Protein AF-A0A7C6NKD1-F1 (afdb_monomer_lite)

Radius of gyration: 33.33 Å; chains: 1; bounding box: 78×41×98 Å

Sequence (353 aa):
WAHFAGTEAERMLRRNPPASLITMMFGPQHGLAYQAALAAQGAQIHAQTGGVFERAFKAHDAFTLGVLQPVSQAIYTQLPQWREQVIRQVLQDNYPELNFNPVNPDIQLSIEADSWTEQLVWQASESLTPWLHQLVKHYAFLSERKHTARNMWVVDPRCPHKRHELRRRGQTLLDNQGQWRAEDTQSYHALRSNRWIGCYFREYPMGWAWIPSQKNQRPAGGFVEDPPRDFSQQDFWRWVQEKTNWNIFSGSGNPLANSWAKADQVQWQGHGLGAYLNTTKPKTVIGFKTALRLPGPKGQLLHSTSEAESYFVRPTERSDKKEELNNLFHPFWQARLQHSEWRQRLQSLGGAF

Structure (mmCIF, N/CA/C/O backbone):
data_AF-A0A7C6NKD1-F1
#
_entry.id   AF-A0A7C6NKD1-F1
#
loop_
_atom_site.group_PDB
_atom_site.id
_atom_site.type_symbol
_atom_site.label_atom_id
_atom_site.label_alt_id
_atom_site.label_comp_id
_atom_site.label_asym_id
_atom_site.label_entity_id
_atom_site.label_seq_id
_atom_site.pdbx_PDB_ins_code
_atom_site.Cartn_x
_atom_site.Cartn_y
_atom_site.Cartn_z
_atom_site.occupancy
_atom_site.B_iso_or_equiv
_atom_site.auth_seq_id
_atom_site.auth_comp_id
_atom_site.auth_asym_id
_atom_site.auth_atom_id
_atom_site.pdbx_PDB_model_num
ATOM 1 N N . TRP A 1 1 ? -1.215 -3.313 -9.552 1.00 91.69 1 TRP A N 1
ATOM 2 C CA . TRP A 1 1 ? -0.926 -4.346 -10.572 1.00 91.69 1 TRP A CA 1
ATOM 3 C C . TRP A 1 1 ? -1.679 -4.127 -11.882 1.00 91.69 1 TRP A C 1
ATOM 5 O O . TRP A 1 1 ? -1.004 -3.867 -12.862 1.00 91.69 1 TRP A O 1
ATOM 15 N N . ALA A 1 2 ? -3.020 -4.169 -11.924 1.00 93.44 2 ALA A N 1
ATOM 16 C CA . ALA A 1 2 ? -3.787 -4.104 -13.183 1.00 93.44 2 ALA A CA 1
ATOM 17 C C . ALA A 1 2 ? -3.414 -2.917 -14.091 1.00 93.44 2 ALA A C 1
ATOM 19 O O . ALA A 1 2 ? -3.146 -3.103 -15.270 1.00 93.44 2 ALA A O 1
ATOM 20 N N . HIS A 1 3 ? -3.296 -1.717 -13.518 1.00 95.12 3 HIS A N 1
ATOM 21 C CA . HIS A 1 3 ? -2.828 -0.538 -14.247 1.00 95.12 3 HIS A CA 1
ATOM 22 C C . HIS A 1 3 ? -1.398 -0.710 -14.797 1.00 95.12 3 HIS A C 1
ATOM 24 O O . HIS A 1 3 ? -1.162 -0.473 -15.975 1.00 95.12 3 HIS A O 1
ATOM 30 N N . PHE A 1 4 ? -0.465 -1.207 -13.978 1.00 96.31 4 PHE A N 1
ATOM 31 C CA . PHE A 1 4 ? 0.921 -1.449 -14.393 1.00 96.31 4 PHE A CA 1
ATOM 32 C C . PHE A 1 4 ? 1.003 -2.468 -15.537 1.00 96.31 4 PHE A C 1
ATOM 34 O O . PHE A 1 4 ? 1.720 -2.250 -16.505 1.00 96.31 4 PHE A O 1
ATOM 41 N N . ALA A 1 5 ? 0.269 -3.576 -15.429 1.00 96.00 5 ALA A N 1
ATOM 42 C CA . ALA A 1 5 ? 0.266 -4.616 -16.449 1.00 96.00 5 ALA A CA 1
ATOM 43 C C . ALA A 1 5 ? -0.408 -4.131 -17.746 1.00 96.00 5 ALA A C 1
ATOM 45 O O . ALA A 1 5 ? 0.055 -4.461 -18.832 1.00 96.00 5 ALA A O 1
ATOM 46 N N . GLY A 1 6 ? -1.444 -3.291 -17.639 1.00 96.62 6 GLY A N 1
ATOM 47 C CA . GLY A 1 6 ? -2.088 -2.648 -18.784 1.00 96.62 6 GLY A CA 1
ATOM 48 C C . GLY A 1 6 ? -1.152 -1.707 -19.548 1.00 96.62 6 GLY A C 1
ATOM 49 O O . GLY A 1 6 ? -1.018 -1.834 -20.764 1.00 96.62 6 GLY A O 1
ATOM 50 N N . THR A 1 7 ? -0.431 -0.822 -18.850 1.00 96.88 7 THR A N 1
ATOM 51 C CA . THR A 1 7 ? 0.578 0.041 -19.497 1.00 96.88 7 THR A CA 1
ATOM 52 C C . THR A 1 7 ? 1.743 -0.782 -20.046 1.00 96.88 7 THR A C 1
ATOM 54 O O . THR A 1 7 ? 2.265 -0.473 -21.117 1.00 96.88 7 THR A O 1
ATOM 57 N N . GLU A 1 8 ? 2.107 -1.884 -19.383 1.00 97.75 8 GLU A N 1
ATOM 58 C CA . GLU A 1 8 ? 3.114 -2.815 -19.888 1.00 97.75 8 GLU A CA 1
ATOM 59 C C . GLU A 1 8 ? 2.706 -3.500 -21.197 1.00 97.75 8 GLU A C 1
ATOM 61 O O . GLU A 1 8 ? 3.496 -3.550 -22.148 1.00 97.75 8 GLU A O 1
ATOM 66 N N . ALA A 1 9 ? 1.444 -3.924 -21.291 1.00 97.75 9 ALA A N 1
ATOM 67 C CA . ALA A 1 9 ? 0.853 -4.461 -22.510 1.00 97.75 9 ALA A CA 1
ATOM 68 C C . ALA A 1 9 ? 0.901 -3.442 -23.658 1.00 97.75 9 ALA A C 1
ATOM 70 O O . ALA A 1 9 ? 1.309 -3.775 -24.772 1.00 97.75 9 ALA A O 1
ATOM 71 N N . GLU A 1 10 ? 0.547 -2.180 -23.395 1.00 96.12 10 GLU A N 1
ATOM 72 C CA . GLU A 1 10 ? 0.581 -1.115 -24.404 1.00 96.12 10 GLU A CA 1
ATOM 73 C C . GLU A 1 10 ? 1.989 -0.895 -24.972 1.00 96.12 10 GLU A C 1
ATOM 75 O O . GLU A 1 10 ? 2.162 -0.731 -26.184 1.00 96.12 10 GLU A O 1
ATOM 80 N N . ARG A 1 11 ? 3.022 -0.916 -24.122 1.00 95.75 11 ARG A N 1
ATOM 81 C CA . ARG A 1 11 ? 4.419 -0.779 -24.567 1.00 95.75 11 ARG A CA 1
ATOM 82 C C . ARG A 1 11 ? 4.898 -1.986 -25.359 1.00 95.75 11 ARG A C 1
ATOM 84 O O . ARG A 1 11 ? 5.612 -1.807 -26.350 1.00 95.75 11 ARG A O 1
ATOM 91 N N . MET A 1 12 ? 4.480 -3.182 -24.950 1.00 95.94 12 MET A N 1
ATOM 92 C CA . MET A 1 12 ? 4.784 -4.430 -25.647 1.00 95.94 12 MET A CA 1
ATOM 93 C C . MET A 1 12 ? 4.190 -4.412 -27.063 1.00 95.94 12 MET A C 1
ATOM 95 O O . MET A 1 12 ? 4.911 -4.657 -28.033 1.00 95.94 12 MET A O 1
ATOM 99 N N . LEU A 1 13 ? 2.924 -4.000 -27.205 1.00 96.38 13 LEU A N 1
ATOM 100 C CA . LEU A 1 13 ? 2.250 -3.843 -28.501 1.00 96.38 13 LEU A CA 1
ATOM 101 C C . LEU A 1 13 ? 2.944 -2.811 -29.400 1.00 96.38 13 LEU A C 1
ATOM 103 O O . LEU A 1 13 ? 3.072 -3.019 -30.605 1.00 96.38 13 LEU A O 1
ATOM 107 N N . ARG A 1 14 ? 3.472 -1.731 -28.811 1.00 95.19 14 ARG A N 1
ATOM 108 C CA . ARG A 1 14 ? 4.289 -0.724 -29.513 1.00 95.19 14 ARG A CA 1
ATOM 109 C C . ARG A 1 14 ? 5.716 -1.185 -29.820 1.00 95.19 14 ARG A C 1
ATOM 111 O O . ARG A 1 14 ? 6.474 -0.421 -30.415 1.00 95.19 14 ARG A O 1
ATOM 118 N N . ARG A 1 15 ? 6.105 -2.397 -29.407 1.00 95.00 15 ARG A N 1
ATOM 119 C CA . ARG A 1 15 ? 7.454 -2.961 -29.574 1.00 95.00 15 ARG A CA 1
ATOM 120 C C . ARG A 1 15 ? 8.549 -2.021 -29.064 1.00 95.00 15 ARG A C 1
ATOM 122 O O . ARG A 1 15 ? 9.612 -1.911 -29.674 1.00 95.00 15 ARG A O 1
ATOM 129 N N . ASN A 1 16 ? 8.301 -1.333 -27.950 1.00 92.06 16 ASN A N 1
ATOM 130 C CA . ASN A 1 16 ? 9.227 -0.342 -27.410 1.00 92.06 16 ASN A CA 1
ATOM 131 C C . ASN A 1 16 ? 9.490 -0.560 -25.909 1.00 92.06 16 ASN A C 1
ATOM 133 O O . ASN A 1 16 ? 8.916 0.163 -25.081 1.00 92.06 16 ASN A O 1
ATOM 137 N N . PRO A 1 17 ? 10.378 -1.513 -25.556 1.00 95.81 17 PRO A N 1
ATOM 138 C CA . PRO A 1 17 ? 11.182 -2.383 -26.434 1.00 95.81 17 PRO A CA 1
ATOM 139 C C . PRO A 1 17 ? 10.417 -3.625 -26.948 1.00 95.81 17 PRO A C 1
ATOM 141 O O . PRO A 1 17 ? 9.378 -3.974 -26.398 1.00 95.81 17 PRO A O 1
ATOM 144 N N . PRO A 1 18 ? 10.894 -4.329 -27.993 1.00 96.94 18 PRO A N 1
ATOM 145 C CA . PRO A 1 18 ? 10.294 -5.595 -28.412 1.00 96.94 18 PRO A CA 1
ATOM 146 C C . PRO A 1 18 ? 10.641 -6.723 -27.431 1.00 96.94 18 PRO A C 1
ATOM 148 O O . PRO A 1 18 ? 11.760 -6.795 -26.922 1.00 96.94 18 PRO A O 1
ATOM 151 N N . ALA A 1 19 ? 9.714 -7.659 -27.210 1.00 96.88 19 ALA A N 1
ATOM 152 C CA . ALA A 1 19 ? 9.930 -8.775 -26.287 1.00 96.88 19 ALA A CA 1
ATOM 153 C C . ALA A 1 19 ? 11.126 -9.664 -26.665 1.00 96.88 19 ALA A C 1
ATOM 155 O O . ALA A 1 19 ? 11.850 -10.105 -25.781 1.00 96.88 19 ALA A O 1
ATOM 156 N N . SER A 1 20 ? 11.393 -9.862 -27.960 1.00 97.31 20 SER A N 1
ATOM 157 C CA . SER A 1 20 ? 12.565 -10.614 -28.432 1.00 97.31 20 SER A CA 1
ATOM 158 C C . SER A 1 20 ? 13.890 -10.003 -27.965 1.00 97.31 20 SER A C 1
ATOM 160 O O . SER A 1 20 ? 14.809 -10.740 -27.618 1.00 97.31 20 SER A O 1
ATOM 162 N N . LEU A 1 21 ? 13.981 -8.670 -27.887 1.00 97.00 21 LEU A N 1
ATOM 163 C CA . LEU A 1 21 ? 15.153 -7.980 -27.346 1.00 97.00 21 LEU A CA 1
ATOM 164 C C . LEU A 1 21 ? 15.307 -8.255 -25.847 1.00 97.00 21 LEU A C 1
ATOM 166 O O . LEU A 1 21 ? 16.416 -8.520 -25.392 1.00 97.00 21 LEU A O 1
ATOM 170 N N . ILE A 1 22 ? 14.208 -8.214 -25.090 1.00 98.06 22 ILE A N 1
ATOM 171 C CA . ILE A 1 22 ? 14.220 -8.516 -23.653 1.00 98.06 22 ILE A CA 1
ATOM 172 C C . ILE A 1 22 ? 14.617 -9.976 -23.409 1.00 98.06 22 ILE A C 1
ATOM 174 O O . ILE A 1 22 ? 15.500 -10.227 -22.591 1.00 98.06 22 ILE A O 1
ATOM 178 N N . THR A 1 23 ? 14.044 -10.917 -24.168 1.00 97.75 23 THR A N 1
ATOM 179 C CA . THR A 1 23 ? 14.422 -12.339 -24.155 1.00 97.75 23 THR A CA 1
ATOM 180 C C . THR A 1 23 ? 15.904 -12.522 -24.418 1.00 97.75 23 THR A C 1
ATOM 182 O O . THR A 1 23 ? 16.575 -13.223 -23.669 1.00 97.75 23 THR A O 1
ATOM 185 N N . MET A 1 24 ? 16.416 -11.897 -25.480 1.00 96.94 24 MET A N 1
ATOM 186 C CA . MET A 1 24 ? 17.820 -12.011 -25.840 1.00 96.94 24 MET A CA 1
ATOM 187 C C . MET A 1 24 ? 18.685 -11.484 -24.698 1.00 96.94 24 MET A C 1
ATOM 189 O O . MET A 1 24 ? 19.492 -12.231 -24.170 1.00 96.94 24 MET A O 1
ATOM 193 N N . MET A 1 25 ? 18.480 -10.237 -24.266 1.00 96.94 25 MET A N 1
ATOM 194 C CA . MET A 1 25 ? 19.372 -9.567 -23.314 1.00 96.94 25 MET A CA 1
ATOM 195 C C . MET A 1 25 ? 19.326 -10.143 -21.896 1.00 96.94 25 MET A C 1
ATOM 197 O O . MET A 1 25 ? 20.357 -10.179 -21.230 1.00 96.94 25 MET A O 1
ATOM 201 N N . PHE A 1 26 ? 18.155 -10.558 -21.415 1.00 97.62 26 PHE A N 1
ATOM 202 C CA . PHE A 1 26 ? 17.960 -10.927 -20.008 1.00 97.62 26 PHE A CA 1
ATOM 203 C C . PHE A 1 26 ? 17.555 -12.392 -19.818 1.00 97.62 26 PHE A C 1
ATOM 205 O O . PHE A 1 26 ? 17.537 -12.874 -18.692 1.00 97.62 26 PHE A O 1
ATOM 212 N N . GLY A 1 27 ? 17.279 -13.123 -20.897 1.00 97.56 27 GLY A N 1
ATOM 213 C CA . GLY A 1 27 ? 16.893 -14.528 -20.867 1.00 97.56 27 GLY A CA 1
ATOM 214 C C . GLY A 1 27 ? 15.387 -14.761 -21.056 1.00 97.56 27 GLY A C 1
ATOM 215 O O . GLY A 1 27 ? 14.570 -13.838 -20.948 1.00 97.56 27 GLY A O 1
ATOM 216 N N . PRO A 1 28 ? 14.994 -16.020 -21.324 1.00 97.44 28 PRO A N 1
ATOM 217 C CA . PRO A 1 28 ? 13.628 -16.380 -21.708 1.00 97.44 28 PRO A CA 1
ATOM 218 C C . PRO A 1 28 ? 12.585 -16.050 -20.642 1.00 97.44 28 PRO A C 1
ATOM 220 O O . PRO A 1 28 ? 11.492 -15.614 -20.986 1.00 97.44 28 PRO A O 1
ATOM 223 N N . GLN A 1 29 ? 12.921 -16.177 -19.356 1.00 97.56 29 GLN A N 1
ATOM 224 C CA . GLN A 1 29 ? 11.988 -15.875 -18.267 1.00 97.56 29 GLN A CA 1
ATOM 225 C C . GLN A 1 29 ? 11.552 -14.402 -18.268 1.00 97.56 29 GLN A C 1
ATOM 227 O O . GLN A 1 29 ? 10.368 -14.113 -18.117 1.00 97.56 29 GLN A O 1
ATOM 232 N N . HIS A 1 30 ? 12.478 -13.467 -18.509 1.00 97.69 30 HIS A N 1
ATOM 233 C CA . HIS A 1 30 ? 12.156 -12.039 -18.592 1.00 97.69 30 HIS A CA 1
ATOM 234 C C . HIS A 1 30 ? 11.328 -11.706 -19.835 1.00 97.69 30 HIS A C 1
ATOM 236 O O . HIS A 1 30 ? 10.393 -10.911 -19.761 1.00 97.69 30 HIS A O 1
ATOM 242 N N . GLY A 1 31 ? 11.654 -12.334 -20.966 1.00 97.19 31 GLY A N 1
ATOM 243 C CA . GLY A 1 31 ? 10.881 -12.207 -22.196 1.00 97.19 31 GLY A CA 1
ATOM 244 C C . GLY A 1 31 ? 9.438 -12.678 -22.043 1.00 97.19 31 GLY A C 1
ATOM 245 O O . GLY A 1 31 ? 8.514 -11.938 -22.374 1.00 97.19 31 GLY A O 1
ATOM 246 N N . LEU A 1 32 ? 9.247 -13.877 -21.485 1.00 97.69 32 LEU A N 1
ATOM 247 C CA . LEU A 1 32 ? 7.928 -14.453 -21.214 1.00 97.69 32 LEU A CA 1
ATOM 248 C C . LEU A 1 32 ? 7.136 -13.610 -20.211 1.00 97.69 32 LEU A C 1
ATOM 250 O O . LEU A 1 32 ? 5.960 -13.348 -20.443 1.00 97.69 32 LEU A O 1
ATOM 254 N N . ALA A 1 33 ? 7.773 -13.128 -19.139 1.00 95.94 33 ALA A N 1
ATOM 255 C CA . ALA A 1 33 ? 7.124 -12.244 -18.172 1.00 95.94 33 ALA A CA 1
ATOM 256 C C . ALA A 1 33 ? 6.628 -10.945 -18.827 1.00 95.94 33 ALA A C 1
ATOM 258 O O . ALA A 1 33 ? 5.499 -10.527 -18.584 1.00 95.94 33 ALA A O 1
ATOM 259 N N . TYR A 1 34 ? 7.434 -10.339 -19.705 1.00 97.38 34 TYR A N 1
ATOM 260 C CA . TYR A 1 34 ? 7.029 -9.135 -20.429 1.00 97.38 34 TYR A CA 1
ATOM 261 C C . TYR A 1 34 ? 5.903 -9.407 -21.442 1.00 97.38 34 TYR A C 1
ATOM 263 O O . TYR A 1 34 ? 4.991 -8.599 -21.589 1.00 97.38 34 TYR A O 1
ATOM 271 N N . GLN A 1 35 ? 5.914 -10.564 -22.112 1.00 96.94 35 GLN A N 1
ATOM 272 C CA . GLN A 1 35 ? 4.827 -10.979 -23.009 1.00 96.94 35 GLN A CA 1
ATOM 273 C C . GLN A 1 35 ? 3.525 -11.278 -22.262 1.00 96.94 35 GLN A C 1
ATOM 275 O O . GLN A 1 35 ? 2.449 -10.977 -22.778 1.00 96.94 35 GLN A O 1
ATOM 280 N N . ALA A 1 36 ? 3.607 -11.825 -21.046 1.00 96.75 36 ALA A N 1
ATOM 281 C CA . ALA A 1 36 ? 2.442 -12.146 -20.227 1.00 96.75 36 ALA A CA 1
ATOM 282 C C . ALA A 1 36 ? 1.592 -10.908 -19.889 1.00 96.75 36 ALA A C 1
ATOM 284 O O . ALA A 1 36 ? 0.392 -11.043 -19.652 1.00 96.75 36 ALA A O 1
ATOM 285 N N . ALA A 1 37 ? 2.172 -9.701 -19.943 1.00 96.12 37 ALA A N 1
ATOM 286 C CA . ALA A 1 37 ? 1.433 -8.452 -19.786 1.00 96.12 37 ALA A CA 1
ATOM 287 C C . ALA A 1 37 ? 0.288 -8.299 -20.803 1.00 96.12 37 ALA A C 1
ATOM 289 O O . ALA A 1 37 ? -0.721 -7.685 -20.476 1.00 96.12 37 ALA A O 1
ATOM 290 N N . LEU A 1 38 ? 0.375 -8.911 -21.993 1.00 96.25 38 LEU A N 1
ATOM 291 C CA . LEU A 1 38 ? -0.704 -8.878 -22.991 1.00 96.25 38 LEU A CA 1
ATOM 292 C C . LEU A 1 38 ? -2.039 -9.418 -22.463 1.00 96.25 38 LEU A C 1
ATOM 294 O O . LEU A 1 38 ? -3.090 -8.932 -22.872 1.00 96.25 38 LEU A O 1
ATOM 298 N N . ALA A 1 39 ? -2.018 -10.362 -21.517 1.00 96.56 39 ALA A N 1
ATOM 299 C CA . ALA A 1 39 ? -3.237 -10.859 -20.877 1.00 96.56 39 ALA A CA 1
ATOM 300 C C . ALA A 1 39 ? -3.964 -9.780 -20.049 1.00 96.56 39 ALA A C 1
ATOM 302 O O . ALA A 1 39 ? -5.140 -9.929 -19.735 1.00 96.56 39 ALA A O 1
ATOM 303 N N . ALA A 1 40 ? -3.273 -8.691 -19.701 1.00 95.25 40 ALA A N 1
ATOM 304 C CA . ALA A 1 40 ? -3.807 -7.545 -18.979 1.00 95.25 40 ALA A CA 1
ATOM 305 C C . ALA A 1 40 ? -4.096 -6.340 -19.893 1.00 95.25 40 ALA A C 1
ATOM 307 O O . ALA A 1 40 ? -4.284 -5.229 -19.395 1.00 95.25 40 ALA A O 1
ATOM 308 N N . GLN A 1 41 ? -4.133 -6.521 -21.218 1.00 95.31 41 GLN A N 1
ATOM 309 C CA . GLN A 1 41 ? -4.498 -5.445 -22.138 1.00 95.31 41 GLN A CA 1
ATOM 310 C C . GLN A 1 41 ? -5.872 -4.864 -21.767 1.00 95.31 41 GLN A C 1
ATOM 312 O O . GLN A 1 41 ? -6.864 -5.581 -21.675 1.00 95.31 41 GLN A O 1
ATOM 317 N N . GLY A 1 42 ? -5.929 -3.549 -21.540 1.00 92.38 42 GLY A N 1
ATOM 318 C CA . GLY A 1 42 ? -7.155 -2.856 -21.134 1.00 92.38 42 GLY A CA 1
ATOM 319 C C . GLY A 1 42 ? -7.477 -2.952 -19.639 1.00 92.38 42 GLY A C 1
ATOM 320 O O . GLY A 1 42 ? -8.372 -2.250 -19.171 1.00 92.38 42 GLY A O 1
ATOM 321 N N . ALA A 1 43 ? -6.734 -3.738 -18.850 1.00 93.25 43 ALA A N 1
ATOM 322 C CA . ALA A 1 43 ? -6.995 -3.914 -17.420 1.00 93.25 43 ALA A CA 1
ATOM 323 C C . ALA A 1 43 ? -6.843 -2.618 -16.604 1.00 93.25 43 ALA A C 1
ATOM 325 O O . ALA A 1 43 ? -7.372 -2.526 -15.492 1.00 93.25 43 ALA A O 1
ATOM 326 N N . GLN A 1 44 ? -6.172 -1.594 -17.146 1.00 92.19 44 GLN A N 1
ATOM 327 C CA . GLN A 1 44 ? -6.105 -0.266 -16.543 1.00 92.19 44 GLN A CA 1
ATOM 328 C C . GLN A 1 44 ? -7.495 0.331 -16.283 1.00 92.19 44 GLN A C 1
ATOM 330 O O . GLN A 1 44 ? -7.672 0.993 -15.262 1.00 92.19 44 GLN A O 1
ATOM 335 N N . ILE A 1 45 ? -8.501 0.021 -17.113 1.00 92.44 45 ILE A N 1
ATOM 336 C CA . ILE A 1 45 ? -9.868 0.546 -16.956 1.00 92.44 45 ILE A CA 1
ATOM 337 C C . ILE A 1 45 ? -10.515 0.099 -15.641 1.00 92.44 45 ILE A C 1
ATOM 339 O O . ILE A 1 45 ? -11.303 0.821 -15.038 1.00 92.44 45 ILE A O 1
ATOM 343 N N . HIS A 1 46 ? -10.141 -1.080 -15.140 1.00 93.06 46 HIS A N 1
ATOM 344 C CA . HIS A 1 46 ? -10.647 -1.588 -13.869 1.00 93.06 46 HIS A CA 1
ATOM 345 C C . HIS A 1 46 ? -10.077 -0.830 -12.671 1.00 93.06 46 HIS A C 1
ATOM 347 O O . HIS A 1 46 ? -10.726 -0.781 -11.626 1.00 93.06 46 HIS A O 1
ATOM 353 N N . ALA A 1 47 ? -8.876 -0.262 -12.821 1.00 89.88 47 ALA A N 1
ATOM 354 C CA . ALA A 1 47 ? -8.189 0.491 -11.782 1.00 89.88 47 ALA A CA 1
ATOM 355 C C . ALA A 1 47 ? -8.463 2.002 -11.835 1.00 89.88 47 ALA A C 1
ATOM 357 O O . ALA A 1 47 ? -8.209 2.672 -10.839 1.00 89.88 47 ALA A O 1
ATOM 358 N N . GLN A 1 48 ? -8.953 2.530 -12.960 1.00 90.56 48 GLN A N 1
ATOM 359 C CA . GLN A 1 48 ? -9.322 3.939 -13.138 1.00 90.56 48 GLN A CA 1
ATOM 360 C C . GLN A 1 48 ? -10.476 4.373 -12.221 1.00 90.56 48 GLN A C 1
ATOM 362 O O . GLN A 1 48 ? -11.175 3.546 -11.632 1.00 90.56 48 GLN A O 1
ATOM 367 N N . THR A 1 49 ? -10.692 5.687 -12.126 1.00 87.12 49 THR A N 1
ATOM 368 C CA . THR A 1 49 ? -11.843 6.263 -11.422 1.00 87.12 49 THR A CA 1
ATOM 369 C C . THR A 1 49 ? -13.158 5.742 -12.016 1.00 87.12 49 THR A C 1
ATOM 371 O O . THR A 1 49 ? -13.355 5.763 -13.226 1.00 87.12 49 THR A O 1
ATOM 374 N N . GLY A 1 50 ? -14.053 5.243 -11.166 1.00 88.00 50 GLY A N 1
ATOM 375 C CA . GLY A 1 50 ? -15.288 4.545 -11.528 1.00 88.00 50 GLY A CA 1
ATOM 376 C C . GLY A 1 50 ? -15.107 3.052 -11.839 1.00 88.00 50 GLY A C 1
ATOM 377 O O . GLY A 1 50 ? -16.095 2.317 -11.939 1.00 88.00 50 GLY A O 1
ATOM 378 N N . GLY A 1 51 ? -13.865 2.574 -11.951 1.00 92.81 51 GLY A N 1
ATOM 379 C CA . GLY A 1 51 ? -13.530 1.183 -12.232 1.00 92.81 51 GLY A CA 1
ATOM 380 C C . GLY A 1 51 ? -13.995 0.213 -11.139 1.00 92.81 51 GLY A C 1
ATOM 381 O O . GLY A 1 51 ? -14.295 0.590 -10.004 1.00 92.81 51 GLY A O 1
ATOM 382 N N . VAL A 1 52 ? -14.073 -1.078 -11.476 1.00 95.62 52 VAL A N 1
ATOM 383 C CA . VAL A 1 52 ? -14.524 -2.125 -10.537 1.00 95.62 52 VAL A CA 1
ATOM 384 C C . VAL A 1 52 ? -13.626 -2.240 -9.302 1.00 95.62 52 VAL A C 1
ATOM 386 O O . VAL A 1 52 ? -14.143 -2.467 -8.211 1.00 95.62 52 VAL A O 1
ATOM 389 N N . PHE A 1 53 ? -12.311 -2.031 -9.437 1.00 93.12 53 PHE A N 1
ATOM 390 C CA . PHE A 1 53 ? -11.394 -2.118 -8.300 1.00 93.12 53 PHE A CA 1
ATOM 391 C C . PHE A 1 53 ? -11.483 -0.898 -7.391 1.00 93.12 53 PHE A C 1
ATOM 393 O O . PHE A 1 53 ? -11.468 -1.069 -6.177 1.00 93.12 53 PHE A O 1
ATOM 400 N N . GLU A 1 54 ? -11.658 0.308 -7.941 1.00 91.88 54 GLU A N 1
ATOM 401 C CA . GLU A 1 54 ? -11.901 1.489 -7.106 1.00 91.88 54 GLU A CA 1
ATOM 402 C C . GLU A 1 54 ? -13.230 1.351 -6.346 1.00 91.88 54 GLU A C 1
ATOM 404 O O . GLU A 1 54 ? -13.298 1.659 -5.159 1.00 91.88 54 GLU A O 1
ATOM 409 N N . ARG A 1 55 ? -14.287 0.839 -6.991 1.00 93.06 55 ARG A N 1
ATOM 410 C CA . ARG A 1 55 ? -15.574 0.594 -6.318 1.00 93.06 55 ARG A CA 1
ATOM 411 C C . ARG A 1 55 ? -15.456 -0.433 -5.195 1.00 93.06 55 ARG A C 1
ATOM 413 O O . ARG A 1 55 ? -15.978 -0.191 -4.111 1.00 93.06 55 ARG A O 1
ATOM 420 N N . ALA A 1 56 ? -14.757 -1.543 -5.430 1.00 93.31 56 ALA A N 1
ATOM 421 C CA . ALA A 1 56 ? -14.503 -2.545 -4.395 1.00 93.31 56 ALA A CA 1
ATOM 422 C C . ALA A 1 56 ? -13.677 -1.964 -3.235 1.00 93.31 56 ALA A C 1
ATOM 424 O O . ALA A 1 56 ? -14.012 -2.182 -2.072 1.00 93.31 56 ALA A O 1
ATOM 425 N N . PHE A 1 57 ? -12.648 -1.170 -3.548 1.00 90.56 57 PHE A N 1
ATOM 426 C CA . PHE A 1 57 ? -11.842 -0.462 -2.556 1.00 90.56 57 PHE A CA 1
ATOM 427 C C . PHE A 1 57 ? -12.696 0.496 -1.715 1.00 90.56 57 PHE A C 1
ATOM 429 O O . PHE A 1 57 ? -12.679 0.409 -0.491 1.00 90.56 57 PHE A O 1
ATOM 436 N N . LYS A 1 58 ? -13.513 1.342 -2.356 1.00 89.88 58 LYS A N 1
ATOM 437 C CA . LYS A 1 58 ? -14.434 2.270 -1.681 1.00 89.88 58 LYS A CA 1
ATOM 438 C C . LYS A 1 58 ? -15.452 1.549 -0.802 1.00 89.88 58 LYS A C 1
ATOM 440 O O . LYS A 1 58 ? -15.723 2.016 0.295 1.00 89.88 58 LYS A O 1
ATOM 445 N N . ALA A 1 59 ? -16.003 0.422 -1.253 1.00 90.38 59 ALA A N 1
ATOM 446 C CA . ALA A 1 59 ? -16.943 -0.364 -0.455 1.00 90.38 59 ALA A CA 1
ATOM 447 C C . ALA A 1 59 ? -16.279 -0.939 0.809 1.00 90.38 59 ALA A C 1
ATOM 449 O O . ALA A 1 59 ? -16.848 -0.857 1.895 1.00 90.38 59 ALA A O 1
ATOM 450 N N . HIS A 1 60 ? -15.060 -1.470 0.681 1.00 88.06 60 HIS A N 1
ATOM 451 C CA . HIS A 1 60 ? -14.285 -1.966 1.819 1.00 88.06 60 HIS A CA 1
ATOM 452 C C . HIS A 1 60 ? -13.909 -0.842 2.805 1.00 88.06 60 HIS A C 1
ATOM 454 O O . HIS A 1 60 ? -14.039 -0.995 4.022 1.00 88.06 60 HIS A O 1
ATOM 460 N N . ASP A 1 61 ? -13.460 0.300 2.286 1.00 86.12 61 ASP A N 1
ATOM 461 C CA . ASP A 1 61 ? -13.089 1.476 3.078 1.00 86.12 61 ASP A CA 1
ATOM 462 C C . ASP A 1 61 ? -14.310 2.061 3.818 1.00 86.12 61 ASP A C 1
ATOM 464 O O . ASP A 1 61 ? -14.269 2.282 5.029 1.00 86.12 61 ASP A O 1
ATOM 468 N N . ALA A 1 62 ? -15.450 2.178 3.126 1.00 85.94 62 ALA A N 1
ATOM 469 C CA . ALA A 1 62 ? -16.714 2.622 3.708 1.00 85.94 62 ALA A CA 1
ATOM 470 C C . ALA A 1 62 ? -17.258 1.653 4.765 1.00 85.94 62 ALA A C 1
ATOM 472 O O . ALA A 1 62 ? -17.834 2.105 5.746 1.00 85.94 62 ALA A O 1
ATOM 473 N N . PHE A 1 63 ? -17.074 0.338 4.614 1.00 82.94 63 PHE A N 1
ATOM 474 C CA . PHE A 1 63 ? -17.475 -0.625 5.643 1.00 82.94 63 PHE A CA 1
ATOM 475 C C . PHE A 1 63 ? -16.686 -0.422 6.944 1.00 82.94 63 PHE A C 1
ATOM 477 O O . PHE A 1 63 ? -17.268 -0.380 8.028 1.00 82.94 63 PHE A O 1
ATOM 484 N N . THR A 1 64 ? -15.368 -0.238 6.837 1.00 74.38 64 THR A N 1
ATOM 485 C CA . THR A 1 64 ? -14.486 -0.077 8.003 1.00 74.38 64 THR A CA 1
ATOM 486 C C . THR A 1 64 ? -14.897 1.128 8.853 1.00 74.38 64 THR A C 1
ATOM 488 O O . THR A 1 64 ? -15.040 1.002 10.069 1.00 74.38 64 THR A O 1
ATOM 491 N N . LEU A 1 65 ? -15.162 2.277 8.227 1.00 76.00 65 LEU A N 1
ATOM 492 C CA . LEU A 1 65 ? -15.561 3.486 8.954 1.00 76.00 65 LEU A CA 1
ATOM 493 C C . LEU A 1 65 ? -17.059 3.621 9.189 1.00 76.00 65 LEU A C 1
ATOM 495 O O . LEU A 1 65 ? -17.463 4.196 10.189 1.00 76.00 65 LEU A O 1
ATOM 499 N N . GLY A 1 66 ? -17.888 3.126 8.278 1.00 76.44 66 GLY A N 1
ATOM 500 C CA . GLY A 1 66 ? -19.341 3.237 8.366 1.00 76.44 66 GLY A CA 1
ATOM 501 C C . GLY A 1 66 ? -19.961 2.236 9.334 1.00 76.44 66 GLY A C 1
ATOM 502 O O . GLY A 1 66 ? -21.059 2.475 9.827 1.00 76.44 66 GLY A O 1
ATOM 503 N N . VAL A 1 67 ? -19.266 1.132 9.629 1.00 76.81 67 VAL A N 1
ATOM 504 C CA . VAL A 1 67 ? -19.775 0.081 10.517 1.00 76.81 67 VAL A CA 1
ATOM 505 C C . VAL A 1 67 ? -18.961 0.001 11.802 1.00 76.81 67 VAL A C 1
ATOM 507 O O . VAL A 1 67 ? -19.506 0.242 12.874 1.00 76.81 67 VAL A O 1
ATOM 510 N N . LEU A 1 68 ? -17.660 -0.301 11.737 1.00 76.38 68 LEU A N 1
ATOM 511 C CA . LEU A 1 68 ? -16.909 -0.682 12.943 1.00 76.38 68 LEU A CA 1
ATOM 512 C C . LEU A 1 68 ? -16.757 0.463 13.947 1.00 76.38 68 LEU A C 1
ATOM 514 O O . LEU A 1 68 ? -16.922 0.252 15.151 1.00 76.38 68 LEU A O 1
ATOM 518 N N . GLN A 1 69 ? -16.470 1.674 13.470 1.00 81.44 69 GLN A N 1
ATOM 519 C CA . GLN A 1 69 ? -16.299 2.835 14.342 1.00 81.44 69 GLN A CA 1
ATOM 520 C C . GLN A 1 69 ? -17.636 3.300 14.962 1.00 81.44 69 GLN A C 1
ATOM 522 O O . GLN A 1 69 ? -17.689 3.412 16.188 1.00 81.44 69 GLN A O 1
ATOM 527 N N . PRO A 1 70 ? -18.736 3.492 14.204 1.00 86.25 70 PRO A N 1
ATOM 528 C CA . PRO A 1 70 ? -20.047 3.807 14.767 1.00 86.25 70 PRO A CA 1
ATOM 529 C C . PRO A 1 70 ? -20.575 2.740 15.718 1.00 86.25 70 PRO A C 1
ATOM 531 O O . PRO A 1 70 ? -21.120 3.088 16.760 1.00 86.25 70 PRO A O 1
ATOM 534 N N . VAL A 1 71 ? -20.383 1.453 15.410 1.00 85.12 71 VAL A N 1
ATOM 535 C CA . VAL A 1 71 ? -20.783 0.360 16.310 1.00 85.12 71 VAL A CA 1
ATOM 536 C C . VAL A 1 71 ? -19.987 0.422 17.610 1.00 85.12 71 VAL A C 1
ATOM 538 O O . VAL A 1 71 ? -20.572 0.339 18.685 1.00 85.12 71 VAL A O 1
ATOM 541 N N . SER A 1 72 ? -18.673 0.643 17.536 1.00 86.06 72 SER A N 1
ATOM 542 C CA . SER A 1 72 ? -17.825 0.792 18.725 1.00 86.06 72 SER A CA 1
ATOM 543 C C . SER A 1 72 ? -18.231 2.014 19.560 1.00 86.06 72 SER A C 1
ATOM 545 O O . SER A 1 72 ? -18.291 1.934 20.785 1.00 86.06 72 SER A O 1
ATOM 547 N N . GLN A 1 73 ? -18.579 3.128 18.905 1.00 89.31 73 GLN A N 1
ATOM 548 C CA . GLN A 1 73 ? -19.104 4.325 19.562 1.00 89.31 73 GLN A CA 1
ATOM 549 C C . GLN A 1 73 ? -20.463 4.064 20.219 1.00 89.31 73 GLN A C 1
ATOM 551 O O . GLN A 1 73 ? -20.671 4.481 21.354 1.00 89.31 73 GLN A O 1
ATOM 556 N N . ALA A 1 74 ? -21.371 3.364 19.538 1.00 89.56 74 ALA A N 1
ATOM 557 C CA . ALA A 1 74 ? -22.682 3.010 20.068 1.00 89.56 74 ALA A CA 1
ATOM 558 C C . ALA A 1 74 ? -22.566 2.075 21.278 1.00 89.56 74 ALA A C 1
ATOM 560 O O . ALA A 1 74 ? -23.228 2.307 22.281 1.00 89.56 74 ALA A O 1
ATOM 561 N N . ILE A 1 75 ? -21.683 1.071 21.229 1.00 87.12 75 ILE A N 1
ATOM 562 C CA . ILE A 1 75 ? -21.402 0.205 22.381 1.00 87.12 75 ILE A CA 1
ATOM 563 C C . ILE A 1 75 ? -20.860 1.044 23.541 1.00 87.12 75 ILE A C 1
ATOM 565 O O . ILE A 1 75 ? -21.367 0.945 24.654 1.00 87.12 75 ILE A O 1
ATOM 569 N N . TYR A 1 76 ? -19.874 1.909 23.290 1.00 90.62 76 TYR A N 1
ATOM 570 C CA . TYR A 1 76 ? -19.302 2.764 24.330 1.00 90.62 76 TYR A CA 1
ATOM 571 C C . TYR A 1 76 ? -20.352 3.641 25.022 1.00 90.62 76 TYR A C 1
ATOM 573 O O . TYR A 1 76 ? -20.330 3.749 26.248 1.00 90.62 76 TYR A O 1
ATOM 581 N N . THR A 1 77 ? -21.279 4.236 24.267 1.00 91.56 77 THR A N 1
ATOM 582 C CA . THR A 1 77 ? -22.283 5.158 24.816 1.00 91.56 77 THR A CA 1
ATOM 583 C C . THR A 1 77 ? -23.515 4.466 25.397 1.00 91.56 77 THR A C 1
ATOM 585 O O . THR A 1 77 ? -24.070 4.966 26.371 1.00 91.56 77 THR A O 1
ATOM 588 N N . GLN A 1 78 ? -23.957 3.341 24.830 1.00 92.06 78 GLN A N 1
ATOM 589 C CA . GLN A 1 78 ? -25.240 2.713 25.180 1.00 92.06 78 GLN A CA 1
ATOM 590 C C . GLN A 1 78 ? -25.109 1.562 26.181 1.00 92.06 78 GLN A C 1
ATOM 592 O O . GLN A 1 78 ? -26.092 1.218 26.838 1.00 92.06 78 GLN A O 1
ATOM 597 N N . LEU A 1 79 ? -23.917 0.977 26.345 1.00 89.94 79 LEU A N 1
ATOM 598 C CA . LEU A 1 79 ? -23.732 -0.189 27.213 1.00 89.94 79 LEU A CA 1
ATOM 599 C C . LEU A 1 79 ? -24.181 0.034 28.670 1.00 89.94 79 LEU A C 1
ATOM 601 O O . LEU A 1 79 ? -24.821 -0.873 29.205 1.00 89.94 79 LEU A O 1
ATOM 605 N N . PRO A 1 80 ? -23.945 1.194 29.320 1.00 89.38 80 PRO A N 1
ATOM 606 C CA . PRO A 1 80 ? -24.478 1.442 30.662 1.00 89.38 80 PRO A CA 1
ATOM 607 C C . PRO A 1 80 ? -26.011 1.357 30.731 1.00 89.38 80 PRO A C 1
ATOM 609 O O . PRO A 1 80 ? -26.557 0.717 31.629 1.00 89.38 80 PRO A O 1
ATOM 612 N N . GLN A 1 81 ? -26.709 1.925 29.743 1.00 89.44 81 GLN A N 1
ATOM 613 C CA . GLN A 1 81 ? -28.171 1.886 29.677 1.00 89.44 81 GLN A CA 1
ATOM 614 C C . GLN A 1 81 ? -28.689 0.466 29.414 1.00 89.44 81 GLN A C 1
ATOM 616 O O . GLN A 1 81 ? -29.618 0.013 30.084 1.00 89.44 81 GLN A O 1
ATOM 621 N N . TRP A 1 82 ? -28.083 -0.259 28.469 1.00 91.06 82 TRP A N 1
ATOM 622 C CA . TRP A 1 82 ? -28.444 -1.655 28.198 1.00 91.06 82 TRP A CA 1
ATOM 623 C C . TRP A 1 82 ? -28.227 -2.543 29.418 1.00 91.06 82 TRP A C 1
ATOM 625 O O . TRP A 1 82 ? -29.049 -3.409 29.707 1.00 91.06 82 TRP A O 1
ATOM 635 N N . ARG A 1 83 ? -27.153 -2.305 30.175 1.00 90.25 83 ARG A N 1
ATOM 636 C CA . ARG A 1 83 ? -26.894 -3.026 31.420 1.00 90.25 83 ARG A CA 1
ATOM 637 C C . ARG A 1 83 ? -28.018 -2.816 32.429 1.00 90.25 83 ARG A C 1
ATOM 639 O O . ARG A 1 83 ? -28.498 -3.793 32.991 1.00 90.25 83 ARG A O 1
ATOM 646 N N . GLU A 1 84 ? -28.459 -1.577 32.639 1.00 88.69 84 GLU A N 1
ATOM 647 C CA . GLU A 1 84 ? -29.574 -1.290 33.546 1.00 88.69 84 GLU A CA 1
ATOM 648 C C . GLU A 1 84 ? -30.865 -1.995 33.102 1.00 88.69 84 GLU A C 1
ATOM 650 O O . GLU A 1 84 ? -31.555 -2.598 33.924 1.00 88.69 84 GLU A O 1
ATOM 655 N N . GLN A 1 85 ? -31.164 -1.985 31.800 1.00 89.88 85 GLN A N 1
ATOM 656 C CA . GLN A 1 85 ? -32.320 -2.693 31.241 1.00 89.88 85 GLN A CA 1
ATOM 657 C C . GLN A 1 85 ? -32.246 -4.202 31.499 1.00 89.88 85 GLN A C 1
ATOM 659 O O . GLN A 1 85 ? -33.228 -4.792 31.944 1.00 89.88 85 GLN A O 1
ATOM 664 N N . VAL A 1 86 ? -31.079 -4.819 31.286 1.00 91.06 86 VAL A N 1
ATOM 665 C CA . VAL A 1 86 ? -30.863 -6.247 31.565 1.00 91.06 86 VAL A CA 1
ATOM 666 C C . VAL A 1 86 ? -30.998 -6.545 33.059 1.00 91.06 86 VAL A C 1
ATOM 668 O O . VAL A 1 86 ? -31.646 -7.523 33.414 1.00 91.06 86 VAL A O 1
ATOM 671 N N . ILE A 1 87 ? -30.458 -5.701 33.947 1.00 89.50 87 ILE A N 1
ATOM 672 C CA . ILE A 1 87 ? -30.623 -5.867 35.402 1.00 89.50 87 ILE A CA 1
ATOM 673 C C . ILE A 1 87 ? -32.108 -5.835 35.777 1.00 89.50 87 ILE A C 1
ATOM 675 O O . ILE A 1 87 ? -32.575 -6.706 36.509 1.00 89.50 87 ILE A O 1
ATOM 679 N N . ARG A 1 88 ? -32.869 -4.865 35.255 1.00 88.94 88 ARG A N 1
ATOM 680 C CA . ARG A 1 88 ? -34.317 -4.765 35.497 1.00 88.94 88 ARG A CA 1
ATOM 681 C C . ARG A 1 88 ? -35.069 -5.981 34.972 1.00 88.94 88 ARG A C 1
ATOM 683 O O . ARG A 1 88 ? -35.954 -6.472 35.664 1.00 88.94 88 ARG A O 1
ATOM 690 N N . GLN A 1 89 ? -34.700 -6.485 33.796 1.00 90.69 89 GLN A N 1
ATOM 691 C CA . GLN A 1 89 ? -35.297 -7.693 33.233 1.00 90.69 89 GLN A CA 1
ATOM 692 C C . GLN A 1 89 ? -35.021 -8.914 34.118 1.00 90.69 89 GLN A C 1
ATOM 694 O O . GLN A 1 89 ? -35.953 -9.619 34.482 1.00 90.69 89 GLN A O 1
ATOM 699 N N . VAL A 1 90 ? -33.772 -9.114 34.550 1.00 91.25 90 VAL A N 1
ATOM 700 C CA . VAL A 1 90 ? -33.407 -10.208 35.464 1.00 91.25 90 VAL A CA 1
ATOM 701 C C . VAL A 1 90 ? -34.194 -10.116 36.774 1.00 91.25 90 VAL A C 1
ATOM 703 O O . VAL A 1 90 ? -34.682 -11.132 37.264 1.00 91.25 90 VAL A O 1
ATOM 706 N N . LEU A 1 91 ? -34.352 -8.915 37.338 1.00 89.94 91 LEU A N 1
ATOM 707 C CA . LEU A 1 91 ? -35.158 -8.710 38.543 1.00 89.94 91 LEU A CA 1
ATOM 708 C C . LEU A 1 91 ? -36.641 -9.022 38.305 1.00 89.94 91 LEU A C 1
ATOM 710 O O . LEU A 1 91 ? -37.243 -9.704 39.127 1.00 89.94 91 LEU A O 1
ATOM 714 N N . GLN A 1 92 ? -37.211 -8.587 37.180 1.00 89.94 92 GLN A N 1
ATOM 715 C CA . GLN A 1 92 ? -38.595 -8.888 36.802 1.00 89.94 92 GLN A CA 1
ATOM 716 C C . GLN A 1 92 ? -38.836 -10.392 36.611 1.00 89.94 92 GLN A C 1
ATOM 718 O O . GLN A 1 92 ? -39.879 -10.895 37.021 1.00 89.94 92 GLN A O 1
ATOM 723 N N . ASP A 1 93 ? -37.883 -11.101 36.005 1.00 92.50 93 ASP A N 1
ATOM 724 C CA . ASP A 1 93 ? -37.996 -12.536 35.730 1.00 92.50 93 ASP A CA 1
ATOM 725 C C . ASP A 1 93 ? -37.897 -13.381 37.010 1.00 92.50 93 ASP A C 1
ATOM 727 O O . ASP A 1 93 ? -38.514 -14.441 37.098 1.00 92.50 93 ASP A O 1
ATOM 731 N N . ASN A 1 94 ? -37.132 -12.922 38.009 1.00 91.44 94 ASN A N 1
ATOM 732 C CA . ASN A 1 94 ? -36.925 -13.650 39.268 1.00 91.44 94 ASN A CA 1
ATOM 733 C C . ASN A 1 94 ? -37.878 -13.225 40.396 1.00 91.44 94 ASN A C 1
ATOM 735 O O . ASN A 1 94 ? -38.128 -14.024 41.294 1.00 91.44 94 ASN A O 1
ATOM 739 N N . TYR A 1 95 ? -38.396 -11.995 40.353 1.00 88.69 95 TYR A N 1
ATOM 740 C CA . TYR A 1 95 ? -39.287 -11.421 41.367 1.00 88.69 95 TYR A CA 1
ATOM 741 C C . TYR A 1 95 ? -40.469 -10.694 40.705 1.00 88.69 95 TYR A C 1
ATOM 743 O O . TYR A 1 95 ? -40.603 -9.466 40.823 1.00 88.69 95 TYR A O 1
ATOM 751 N N . PRO A 1 96 ? -41.321 -11.413 39.954 1.00 88.12 96 PRO A N 1
ATOM 752 C CA . PRO A 1 96 ? -42.414 -10.802 39.208 1.00 88.12 96 PRO A CA 1
ATOM 753 C C . PRO A 1 96 ? -43.416 -10.064 40.105 1.00 88.12 96 PRO A C 1
ATOM 755 O O . PRO A 1 96 ? -44.004 -9.077 39.673 1.00 88.12 96 PRO A O 1
ATOM 758 N N . GLU A 1 97 ? -43.572 -10.489 41.359 1.00 85.88 97 GLU A N 1
ATOM 759 C CA . GLU A 1 97 ? -44.439 -9.872 42.364 1.00 85.88 97 GLU A CA 1
ATOM 760 C C . GLU A 1 97 ? -44.039 -8.438 42.736 1.00 85.88 97 GLU A C 1
ATOM 762 O O . GLU A 1 97 ? -44.878 -7.669 43.207 1.00 85.88 97 GLU A O 1
ATOM 767 N N . LEU A 1 98 ? -42.775 -8.066 42.518 1.00 82.88 98 LEU A N 1
ATOM 768 C CA . LEU A 1 98 ? -42.258 -6.735 42.830 1.00 82.88 98 LEU A CA 1
ATOM 769 C C . LEU A 1 98 ? -42.536 -5.708 41.718 1.00 82.88 98 LEU A C 1
ATOM 771 O O . LEU A 1 98 ? -42.423 -4.509 41.974 1.00 82.88 98 LEU A O 1
ATOM 775 N N . ASN A 1 99 ? -42.957 -6.154 40.526 1.00 80.25 99 ASN A N 1
ATOM 776 C CA . ASN A 1 99 ? -43.292 -5.317 39.365 1.00 80.25 99 ASN A CA 1
ATOM 777 C C . ASN A 1 99 ? -42.209 -4.269 39.044 1.00 80.25 99 ASN A C 1
ATOM 779 O O . ASN A 1 99 ? -42.364 -3.074 39.285 1.00 80.25 99 ASN A O 1
ATOM 783 N N . PHE A 1 100 ? -41.101 -4.717 38.460 1.00 78.44 100 PHE A N 1
ATOM 784 C CA . PHE A 1 100 ? -40.036 -3.846 37.960 1.00 78.44 100 PHE A CA 1
ATOM 785 C C . PHE A 1 100 ? -40.363 -3.212 36.597 1.00 78.44 100 PHE A C 1
ATOM 787 O O . PHE A 1 100 ? -39.661 -2.286 36.176 1.00 78.44 100 PHE A O 1
ATOM 794 N N . ASN A 1 101 ? -41.409 -3.692 35.910 1.00 70.56 101 ASN A N 1
ATOM 795 C CA . ASN A 1 101 ? -41.905 -3.148 34.647 1.00 70.56 101 ASN A CA 1
ATOM 796 C C . ASN A 1 101 ? -43.457 -3.120 34.608 1.00 70.56 101 ASN A C 1
ATOM 798 O O . ASN A 1 101 ? -44.062 -4.188 34.494 1.00 70.56 101 ASN A O 1
ATOM 802 N N . PRO A 1 102 ? -44.122 -1.942 34.676 1.00 70.12 102 PRO A N 1
ATOM 803 C CA . PRO A 1 102 ? -43.547 -0.591 34.723 1.00 70.12 102 PRO A CA 1
ATOM 804 C C . PRO A 1 102 ? -42.822 -0.302 36.048 1.00 70.12 102 PRO A C 1
ATOM 806 O O . PRO A 1 102 ? -42.973 -1.035 37.017 1.00 70.12 102 PRO A O 1
ATOM 809 N N . VAL A 1 103 ? -42.020 0.768 36.088 1.00 71.50 103 VAL A N 1
ATOM 810 C CA . VAL A 1 103 ? -41.206 1.139 37.262 1.00 71.50 103 VAL A CA 1
ATOM 811 C C . VAL A 1 103 ? -42.092 1.359 38.496 1.00 71.50 103 VAL A C 1
ATOM 813 O O . VAL A 1 103 ? -42.870 2.311 38.534 1.00 71.50 103 VAL A O 1
ATOM 816 N N . ASN A 1 104 ? -41.941 0.509 39.515 1.00 79.25 104 ASN A N 1
ATOM 817 C CA . ASN A 1 104 ? -42.539 0.714 40.832 1.00 79.25 104 ASN A CA 1
ATOM 818 C C . ASN A 1 104 ? -41.792 1.841 41.581 1.00 79.25 104 ASN A C 1
ATOM 820 O O . ASN A 1 104 ? -40.597 1.688 41.845 1.00 79.25 104 ASN A O 1
ATOM 824 N N . PRO A 1 105 ? -42.452 2.962 41.936 1.00 80.25 105 PRO A N 1
ATOM 825 C CA . PRO A 1 105 ? -41.798 4.100 42.588 1.00 80.25 105 PRO A CA 1
ATOM 826 C C . PRO A 1 105 ? -41.266 3.783 43.994 1.00 80.25 105 PRO A C 1
ATOM 828 O O . PRO A 1 105 ? -40.351 4.464 44.460 1.00 80.25 105 PRO A O 1
ATOM 831 N N . ASP A 1 106 ? -41.788 2.742 44.648 1.00 84.31 106 ASP A N 1
ATOM 832 C CA . ASP A 1 106 ? -41.325 2.303 45.969 1.00 84.31 106 ASP A CA 1
ATOM 833 C C . ASP A 1 106 ? -40.031 1.476 45.892 1.00 84.31 106 ASP A C 1
ATOM 835 O O . ASP A 1 106 ? -39.400 1.199 46.915 1.00 84.31 106 ASP A O 1
ATOM 839 N N . ILE A 1 107 ? -39.609 1.088 44.684 1.00 86.31 107 ILE A N 1
ATOM 840 C CA . ILE A 1 107 ? -38.402 0.304 44.446 1.00 86.31 107 ILE A CA 1
ATOM 841 C C . ILE A 1 107 ? -37.345 1.179 43.780 1.00 86.31 107 ILE A C 1
ATOM 843 O O . ILE A 1 107 ? -37.468 1.596 42.628 1.00 86.31 107 ILE A O 1
ATOM 847 N N . GLN A 1 108 ? -36.247 1.408 44.492 1.00 88.69 108 GLN A N 1
ATOM 848 C CA . GLN A 1 108 ? -35.114 2.174 43.989 1.00 88.69 108 GLN A CA 1
ATOM 849 C C . GLN A 1 108 ? -33.990 1.218 43.597 1.00 88.69 108 GLN A C 1
ATOM 851 O O . GLN A 1 108 ? -33.317 0.650 44.456 1.00 88.69 108 GLN A O 1
ATOM 856 N N . LEU A 1 109 ? -33.786 1.056 42.290 1.00 89.12 109 LEU A N 1
ATOM 857 C CA . LEU A 1 109 ? -32.600 0.424 41.716 1.00 89.12 109 LEU A CA 1
ATOM 858 C C . LEU A 1 109 ? -31.645 1.520 41.235 1.00 89.12 109 LEU A C 1
ATOM 860 O O . LEU A 1 109 ? -32.039 2.359 40.425 1.00 89.12 109 LEU A O 1
ATOM 864 N N . SER A 1 110 ? -30.396 1.483 41.692 1.00 90.19 110 SER A N 1
ATOM 865 C CA . SER A 1 110 ? -29.347 2.420 41.280 1.00 90.19 110 SER A CA 1
ATOM 866 C C . SER A 1 110 ? -28.029 1.706 40.995 1.00 90.19 110 SER A C 1
ATOM 868 O O . SER A 1 110 ? -27.663 0.766 41.699 1.00 90.19 110 SER A O 1
ATOM 870 N N . ILE A 1 111 ? -27.284 2.187 39.999 1.00 90.44 111 ILE A N 1
ATOM 871 C CA . ILE A 1 111 ? -25.882 1.815 39.782 1.00 90.44 111 ILE A CA 1
ATOM 872 C C . ILE A 1 111 ? -25.028 2.807 40.583 1.00 90.44 111 ILE A C 1
ATOM 874 O O . ILE A 1 111 ? -24.960 3.981 40.237 1.00 90.44 111 ILE A O 1
ATOM 878 N N . GLU A 1 112 ? -24.434 2.353 41.688 1.00 90.88 112 GLU A N 1
ATOM 879 C CA . GLU A 1 112 ? -23.658 3.197 42.613 1.00 90.88 112 GLU A CA 1
ATOM 880 C C . GLU A 1 112 ? -22.216 3.426 42.140 1.00 90.88 112 GLU A C 1
ATOM 882 O O . GLU A 1 112 ? -21.608 4.437 42.481 1.00 90.88 112 GLU A O 1
ATOM 887 N N . ALA A 1 113 ? -21.664 2.497 41.354 1.00 90.31 113 ALA A N 1
ATOM 888 C CA . ALA A 1 113 ? -20.341 2.620 40.751 1.00 90.31 113 ALA A CA 1
ATOM 889 C C . ALA A 1 113 ? -20.310 1.923 39.386 1.00 90.31 113 ALA A C 1
ATOM 891 O O . ALA A 1 113 ? -20.910 0.861 39.225 1.00 90.31 113 ALA A O 1
ATOM 892 N N . ASP A 1 114 ? -19.587 2.495 38.424 1.00 90.31 114 ASP A N 1
ATOM 893 C CA . ASP A 1 114 ? -19.361 1.918 37.097 1.00 90.31 114 ASP A CA 1
ATOM 894 C C . ASP A 1 114 ? -18.010 2.384 36.555 1.00 90.31 114 ASP A C 1
ATOM 896 O O . ASP A 1 114 ? -17.811 3.573 36.320 1.00 90.31 114 ASP A O 1
ATOM 900 N N . SER A 1 115 ? -17.084 1.451 36.338 1.00 90.88 115 SER A N 1
ATOM 901 C CA . SER A 1 115 ? -15.753 1.779 35.829 1.00 90.88 115 SER A CA 1
ATOM 902 C C . SER A 1 115 ? -15.643 1.722 34.299 1.00 90.88 115 SER A C 1
ATOM 904 O O . SER A 1 115 ? -14.548 1.884 33.764 1.00 90.88 115 SER A O 1
ATOM 906 N N . TRP A 1 116 ? -16.750 1.527 33.567 1.00 89.94 116 TRP A N 1
ATOM 907 C CA . TRP A 1 116 ? -16.765 1.406 32.101 1.00 89.94 116 TRP A CA 1
ATOM 908 C C . TRP A 1 116 ? -15.992 2.517 31.382 1.00 89.94 116 TRP A C 1
ATOM 910 O O . TRP A 1 116 ? -15.089 2.232 30.597 1.00 89.94 116 TRP A O 1
ATOM 920 N N . THR A 1 117 ? -16.304 3.781 31.660 1.00 87.12 117 THR A N 1
ATOM 921 C CA . THR A 1 117 ? -15.673 4.926 30.983 1.00 87.12 117 THR A CA 1
ATOM 922 C C . THR A 1 117 ? -14.260 5.208 31.491 1.00 87.12 117 THR A C 1
ATOM 924 O O . THR A 1 117 ? -13.428 5.698 30.737 1.00 87.12 117 THR A O 1
ATOM 927 N N . GLU A 1 118 ? -13.957 4.860 32.742 1.00 88.38 118 GLU A N 1
ATOM 928 C CA . GLU A 1 118 ? -12.637 5.061 33.356 1.00 88.38 118 GLU A CA 1
ATOM 929 C C . GLU A 1 118 ? -11.595 4.045 32.867 1.00 88.38 118 GLU A C 1
ATOM 931 O O . GLU A 1 118 ? -10.390 4.306 32.856 1.00 88.38 118 GLU A O 1
ATOM 936 N N . GLN A 1 119 ? -12.052 2.849 32.497 1.00 89.25 119 GLN A N 1
ATOM 937 C CA . GLN A 1 119 ? -11.190 1.749 32.079 1.00 89.25 119 GLN A CA 1
ATOM 938 C C . GLN A 1 119 ? -10.958 1.693 30.567 1.00 89.25 119 GLN A C 1
ATOM 940 O O . GLN A 1 119 ? -10.131 0.892 30.116 1.00 89.25 119 GLN A O 1
ATOM 945 N N . LEU A 1 120 ? -11.653 2.528 29.791 1.00 90.00 120 LEU A N 1
ATOM 946 C CA . LEU A 1 120 ? -11.601 2.534 28.335 1.00 90.00 120 LEU A CA 1
ATOM 947 C C . LEU A 1 120 ? -11.078 3.852 27.781 1.00 90.00 120 LEU A C 1
ATOM 949 O O . LEU A 1 120 ? -11.323 4.928 28.313 1.00 90.00 120 LEU A O 1
ATOM 953 N N . VAL A 1 121 ? -10.362 3.757 26.667 1.00 89.06 121 VAL A N 1
ATOM 954 C CA . VAL A 1 121 ? -9.801 4.905 25.967 1.00 89.06 121 VAL A CA 1
ATOM 955 C C . VAL A 1 121 ? -9.910 4.707 24.464 1.00 89.06 121 VAL A C 1
ATOM 957 O O . VAL A 1 121 ? -9.688 3.614 23.938 1.00 89.06 121 VAL A O 1
ATOM 960 N N . TRP A 1 122 ? -10.236 5.789 23.765 1.00 88.25 122 TRP A N 1
ATOM 961 C CA . TRP A 1 122 ? -10.128 5.840 22.315 1.00 88.25 122 TRP A CA 1
ATOM 962 C C . TRP A 1 122 ? -8.665 5.968 21.924 1.00 88.25 122 TRP A C 1
ATOM 964 O O . TRP A 1 122 ? -8.009 6.962 22.234 1.00 88.25 122 TRP A O 1
ATOM 974 N N . GLN A 1 123 ? -8.151 4.952 21.243 1.00 86.62 123 GLN A N 1
ATOM 975 C CA . GLN A 1 123 ? -6.801 4.973 20.712 1.00 86.62 123 GLN A CA 1
ATOM 976 C C . GLN A 1 123 ? -6.809 5.465 19.271 1.00 86.62 123 GLN A C 1
ATOM 978 O O . GLN A 1 123 ? -7.651 5.082 18.453 1.00 86.62 123 GLN A O 1
ATOM 983 N N . ALA A 1 124 ? -5.834 6.323 18.968 1.00 84.75 124 ALA A N 1
ATOM 984 C CA . ALA A 1 124 ? -5.566 6.744 17.607 1.00 84.75 124 ALA A CA 1
ATOM 985 C C . ALA A 1 124 ? -5.195 5.527 16.756 1.00 84.75 124 ALA A C 1
ATOM 987 O O . ALA A 1 124 ? -4.493 4.614 17.207 1.00 84.75 124 ALA A O 1
ATOM 988 N N . SER A 1 125 ? -5.640 5.538 15.506 1.00 78.69 125 SER A N 1
ATOM 989 C CA . SER A 1 125 ? -5.414 4.447 14.565 1.00 78.69 125 SER A CA 1
ATOM 990 C C . SER A 1 125 ? -3.938 4.163 14.289 1.00 78.69 125 SER A C 1
ATOM 992 O O . SER A 1 125 ? -3.572 3.012 14.061 1.00 78.69 125 SER A O 1
ATOM 994 N N . GLU A 1 126 ? -3.079 5.177 14.411 1.00 81.94 126 GLU A N 1
ATOM 995 C CA . GLU A 1 126 ? -1.623 5.060 14.259 1.00 81.94 126 GLU A CA 1
ATOM 996 C C . GLU A 1 126 ? -1.005 4.010 15.202 1.00 81.94 126 GLU A C 1
ATOM 998 O O . GLU A 1 126 ? 0.028 3.417 14.892 1.00 81.94 126 GLU A O 1
ATOM 1003 N N . SER A 1 127 ? -1.649 3.723 16.340 1.00 82.38 127 SER A N 1
ATOM 1004 C CA . SER A 1 127 ? -1.196 2.684 17.276 1.00 82.38 127 SER A CA 1
ATOM 1005 C C . SER A 1 127 ? -1.301 1.257 16.715 1.00 82.38 127 SER A C 1
ATOM 1007 O O . SER A 1 127 ? -0.560 0.378 17.154 1.00 82.38 127 SER A O 1
ATOM 1009 N N . LEU A 1 128 ? -2.163 1.015 15.717 1.00 81.12 128 LEU A N 1
ATOM 1010 C CA . LEU A 1 128 ? -2.296 -0.285 15.042 1.00 81.12 128 LEU A CA 1
ATOM 1011 C C . LEU A 1 128 ? -1.258 -0.489 13.939 1.00 81.12 128 LEU A C 1
ATOM 1013 O O . LEU A 1 128 ? -1.027 -1.624 13.514 1.00 81.12 128 LEU A O 1
ATOM 1017 N N . THR A 1 129 ? -0.617 0.583 13.479 1.00 82.69 129 THR A N 1
ATOM 1018 C CA . THR A 1 129 ? 0.308 0.571 12.343 1.00 82.69 129 THR A CA 1
ATOM 1019 C C . THR A 1 129 ? 1.411 -0.491 12.475 1.00 82.69 129 THR A C 1
ATOM 1021 O O . THR A 1 129 ? 1.600 -1.257 11.525 1.00 82.69 129 THR A O 1
ATOM 1024 N N . PRO A 1 130 ? 2.097 -0.664 13.628 1.00 86.06 130 PRO A N 1
ATOM 1025 C CA . PRO A 1 130 ? 3.107 -1.716 13.774 1.00 86.06 130 PRO A CA 1
ATOM 1026 C C . PRO A 1 130 ? 2.547 -3.133 13.598 1.00 86.06 130 PRO A C 1
ATOM 1028 O O . PRO A 1 130 ? 3.190 -3.972 12.964 1.00 86.06 130 PRO A O 1
ATOM 1031 N N . TRP A 1 131 ? 1.352 -3.402 14.134 1.00 85.62 131 TRP A N 1
ATOM 1032 C CA . TRP A 1 131 ? 0.689 -4.700 14.003 1.00 85.62 131 TRP A CA 1
ATOM 1033 C C . TRP A 1 131 ? 0.245 -4.952 12.560 1.00 85.62 131 TRP A C 1
ATOM 1035 O O . TRP A 1 131 ? 0.523 -6.017 12.008 1.00 85.62 131 TRP A O 1
ATOM 1045 N N . LEU A 1 132 ? -0.344 -3.953 11.899 1.00 87.12 132 LEU A N 1
ATOM 1046 C CA . LEU A 1 132 ? -0.735 -4.058 10.494 1.00 87.12 132 LEU A CA 1
ATOM 10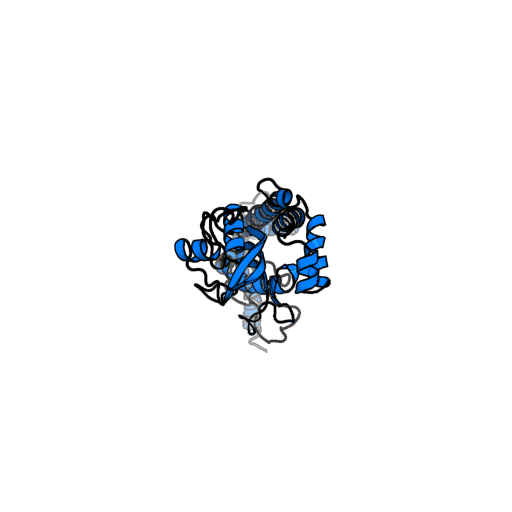47 C C . LEU A 1 132 ? 0.469 -4.284 9.583 1.00 87.12 132 LEU A C 1
ATOM 1049 O O . LEU A 1 132 ? 0.410 -5.138 8.703 1.00 87.12 132 LEU A O 1
ATOM 1053 N N . HIS A 1 133 ? 1.598 -3.616 9.825 1.00 88.56 133 HIS A N 1
ATOM 1054 C CA . HIS A 1 133 ? 2.828 -3.899 9.087 1.00 88.56 133 HIS A CA 1
ATOM 1055 C C . HIS A 1 133 ? 3.332 -5.333 9.285 1.00 88.56 133 HIS A C 1
ATOM 1057 O O . HIS A 1 133 ? 3.940 -5.880 8.366 1.00 88.56 133 HIS A O 1
ATOM 1063 N N . GLN A 1 134 ? 3.110 -5.958 10.445 1.00 90.25 134 GLN A N 1
ATOM 1064 C CA . GLN A 1 134 ? 3.412 -7.382 10.628 1.00 90.25 134 GLN A CA 1
ATOM 1065 C C . GLN A 1 134 ? 2.426 -8.260 9.856 1.00 90.25 134 GLN A C 1
ATOM 1067 O O . GLN A 1 134 ? 2.857 -9.161 9.142 1.00 90.25 134 GLN A O 1
ATOM 1072 N N . LEU A 1 135 ? 1.131 -7.952 9.925 1.00 89.19 135 LEU A N 1
ATOM 1073 C CA . LEU A 1 135 ? 0.086 -8.697 9.227 1.00 89.19 135 LEU A CA 1
ATOM 1074 C C . LEU A 1 135 ? 0.289 -8.673 7.705 1.00 89.19 135 LEU A C 1
ATOM 1076 O O . LEU A 1 135 ? 0.210 -9.707 7.044 1.00 89.19 135 LEU A O 1
ATOM 1080 N N . VAL A 1 136 ? 0.633 -7.509 7.151 1.00 90.50 136 VAL A N 1
ATOM 1081 C CA . VAL A 1 136 ? 0.900 -7.318 5.718 1.00 90.50 136 VAL A CA 1
ATOM 1082 C C . VAL A 1 136 ? 2.060 -8.185 5.223 1.00 90.50 136 VAL A C 1
ATOM 1084 O O . VAL A 1 136 ? 2.023 -8.642 4.082 1.00 90.50 136 VAL A O 1
ATOM 1087 N N . LYS A 1 137 ? 3.054 -8.496 6.068 1.00 90.00 137 LYS A N 1
ATOM 1088 C CA . LYS A 1 137 ? 4.188 -9.360 5.685 1.00 90.00 137 LYS A CA 1
ATOM 1089 C C . LYS A 1 137 ? 3.778 -10.794 5.352 1.00 90.00 137 LYS A C 1
ATOM 1091 O O . LYS A 1 137 ? 4.524 -11.466 4.645 1.00 90.00 137 LYS A O 1
ATOM 1096 N N . HIS A 1 138 ? 2.616 -11.263 5.808 1.00 93.25 138 HIS A N 1
ATOM 1097 C CA . HIS A 1 138 ? 2.104 -12.582 5.425 1.00 93.25 138 HIS A CA 1
ATOM 1098 C C . HIS A 1 138 ? 1.640 -12.641 3.963 1.00 93.25 138 HIS A C 1
ATOM 1100 O O . HIS A 1 138 ? 1.526 -13.724 3.394 1.00 93.25 138 HIS A O 1
ATOM 1106 N N . TYR A 1 139 ? 1.418 -11.489 3.327 1.00 91.38 139 TYR A N 1
ATOM 1107 C CA . TYR A 1 139 ? 0.960 -11.402 1.949 1.00 91.38 139 TYR A CA 1
ATOM 1108 C C . TYR A 1 139 ? 2.130 -11.066 1.027 1.00 91.38 139 TYR A C 1
ATOM 1110 O O . TYR A 1 139 ? 2.441 -9.899 0.794 1.00 91.38 139 TYR A O 1
ATOM 1118 N N . ALA A 1 140 ? 2.744 -12.094 0.435 1.00 90.94 140 ALA A N 1
ATOM 1119 C CA . ALA A 1 140 ? 3.857 -11.928 -0.508 1.00 90.94 140 ALA A CA 1
ATOM 1120 C C . ALA A 1 140 ? 3.522 -10.977 -1.673 1.00 90.94 140 ALA A C 1
ATOM 1122 O O . ALA A 1 140 ? 4.380 -10.244 -2.145 1.00 90.94 140 ALA A O 1
ATOM 1123 N N . PHE A 1 141 ? 2.258 -10.916 -2.102 1.00 89.00 141 PHE A N 1
ATOM 1124 C CA . PHE A 1 141 ? 1.811 -9.975 -3.133 1.00 89.00 141 PHE A CA 1
ATOM 1125 C C . PHE A 1 141 ? 2.030 -8.496 -2.756 1.00 89.00 141 PHE A C 1
ATOM 1127 O O . PHE A 1 141 ? 2.261 -7.662 -3.631 1.00 89.00 141 PHE A O 1
ATOM 1134 N N . LEU A 1 142 ? 1.976 -8.163 -1.464 1.00 91.88 142 LEU A N 1
ATOM 1135 C CA . LEU A 1 142 ? 2.190 -6.807 -0.953 1.00 91.88 142 LEU A CA 1
ATOM 1136 C C . LEU A 1 142 ? 3.669 -6.506 -0.686 1.00 91.88 142 LEU A C 1
ATOM 1138 O O . LEU A 1 142 ? 4.004 -5.367 -0.365 1.00 91.88 142 LEU A O 1
ATOM 1142 N N . SER A 1 143 ? 4.559 -7.491 -0.842 1.00 91.12 143 SER A N 1
ATOM 1143 C CA . SER A 1 143 ? 5.986 -7.276 -0.649 1.00 91.12 143 SER A CA 1
ATOM 1144 C C . SER A 1 143 ? 6.541 -6.284 -1.665 1.00 91.12 143 SER A C 1
ATOM 1146 O O . SER A 1 143 ? 6.004 -6.069 -2.758 1.00 91.12 143 SER A O 1
ATOM 1148 N N . GLU A 1 144 ? 7.682 -5.707 -1.317 1.00 93.06 144 GLU A N 1
ATOM 1149 C CA . GLU A 1 144 ? 8.467 -4.915 -2.244 1.00 93.06 144 GLU A CA 1
ATOM 1150 C C . GLU A 1 144 ? 8.845 -5.742 -3.485 1.00 93.06 144 GLU A C 1
ATOM 1152 O O . GLU A 1 144 ? 9.224 -6.911 -3.401 1.00 93.06 144 GLU A O 1
ATOM 1157 N N . ARG A 1 145 ? 8.735 -5.113 -4.655 1.00 93.25 145 ARG A N 1
ATOM 1158 C CA . ARG A 1 145 ? 9.066 -5.672 -5.967 1.00 93.25 145 ARG A CA 1
ATOM 1159 C C . ARG A 1 145 ? 10.201 -4.842 -6.553 1.00 93.25 145 ARG A C 1
ATOM 1161 O O . ARG A 1 145 ? 10.004 -4.092 -7.507 1.00 93.25 145 ARG A O 1
ATOM 1168 N N . LYS A 1 146 ? 11.392 -4.917 -5.954 1.00 94.94 146 LYS A N 1
ATOM 1169 C CA . LYS A 1 146 ? 12.594 -4.224 -6.444 1.00 94.94 146 LYS A CA 1
ATOM 1170 C C . LYS A 1 146 ? 13.623 -5.224 -6.942 1.00 94.94 146 LYS A C 1
ATOM 1172 O O . LYS A 1 146 ? 14.131 -6.039 -6.185 1.00 94.94 146 LYS A O 1
ATOM 1177 N N . HIS A 1 147 ? 13.947 -5.140 -8.227 1.00 95.69 147 HIS A N 1
ATOM 1178 C CA . HIS A 1 147 ? 14.931 -6.021 -8.844 1.00 95.69 147 HIS A CA 1
ATOM 1179 C C . HIS A 1 147 ? 15.651 -5.327 -10.002 1.00 95.69 147 HIS A C 1
ATOM 1181 O O . HIS A 1 147 ? 15.082 -4.463 -10.673 1.00 95.69 147 HIS A O 1
ATOM 1187 N N . THR A 1 148 ? 16.914 -5.682 -10.228 1.00 97.88 148 THR A N 1
ATOM 1188 C CA . THR A 1 148 ? 17.682 -5.227 -11.391 1.00 97.88 148 THR A CA 1
ATOM 1189 C C . THR A 1 148 ? 18.350 -6.429 -12.029 1.00 97.88 148 THR A C 1
ATOM 1191 O O . THR A 1 148 ? 19.284 -6.978 -11.451 1.00 97.88 148 THR A O 1
ATOM 1194 N N . ALA A 1 149 ? 17.891 -6.806 -13.217 1.00 97.88 149 ALA A N 1
ATOM 1195 C CA . ALA A 1 149 ? 18.568 -7.802 -14.032 1.00 97.88 149 ALA A CA 1
ATOM 1196 C C . ALA A 1 149 ? 19.575 -7.112 -14.955 1.00 97.88 149 ALA A C 1
ATOM 1198 O O . ALA A 1 149 ? 19.378 -5.965 -15.367 1.00 97.88 149 ALA A O 1
ATOM 1199 N N . ARG A 1 150 ? 20.663 -7.808 -15.279 1.00 97.94 150 ARG A N 1
ATOM 1200 C CA . ARG A 1 150 ? 21.726 -7.330 -16.168 1.00 97.94 150 ARG A CA 1
ATOM 1201 C C . ARG A 1 150 ? 21.999 -8.373 -17.235 1.00 97.94 150 ARG A C 1
ATOM 1203 O O . ARG A 1 150 ? 21.938 -9.563 -16.942 1.00 97.94 150 ARG A O 1
ATOM 1210 N N . ASN A 1 151 ? 22.322 -7.938 -18.449 1.00 96.69 151 ASN A N 1
ATOM 1211 C CA . ASN A 1 151 ? 22.767 -8.874 -19.479 1.00 96.69 151 ASN A CA 1
ATOM 1212 C C . ASN A 1 151 ? 24.179 -9.407 -19.152 1.00 96.69 151 ASN A C 1
ATOM 1214 O O . ASN A 1 151 ? 24.970 -8.731 -18.490 1.00 96.69 151 ASN A O 1
ATOM 1218 N N . MET A 1 152 ? 24.508 -10.612 -19.623 1.00 91.38 152 MET A N 1
ATOM 1219 C CA . MET A 1 152 ? 25.728 -11.318 -19.193 1.00 91.38 152 MET A CA 1
ATOM 1220 C C . MET A 1 152 ? 27.007 -10.892 -19.934 1.00 91.38 152 MET A C 1
ATOM 1222 O O . MET A 1 152 ? 28.108 -11.051 -19.412 1.00 91.38 152 MET A O 1
ATOM 1226 N N . TRP A 1 153 ? 26.895 -10.309 -21.127 1.00 92.06 153 TRP A N 1
ATOM 1227 C CA . TRP A 1 153 ? 28.039 -9.991 -21.990 1.00 92.06 153 TRP A CA 1
ATOM 1228 C C . TRP A 1 153 ? 28.287 -8.489 -22.139 1.00 92.06 153 TRP A C 1
ATOM 1230 O O . TRP A 1 153 ? 27.420 -7.651 -21.881 1.00 92.06 153 TRP A O 1
ATOM 1240 N N . VAL A 1 154 ? 29.489 -8.134 -22.589 1.00 93.94 154 VAL A N 1
ATOM 1241 C CA . VAL A 1 154 ? 29.829 -6.752 -22.945 1.00 93.94 154 VAL A CA 1
ATOM 1242 C C . VAL A 1 154 ? 29.037 -6.339 -24.183 1.00 93.94 154 VAL A C 1
ATOM 1244 O O . VAL A 1 154 ? 29.118 -6.986 -25.221 1.00 93.94 154 VAL A O 1
ATOM 1247 N N . VAL A 1 155 ? 28.270 -5.257 -24.064 1.00 90.25 155 VAL A N 1
ATOM 1248 C CA . VAL A 1 155 ? 27.416 -4.739 -25.146 1.00 90.25 155 VAL A CA 1
ATOM 1249 C C . VAL A 1 155 ? 28.163 -3.718 -26.001 1.00 90.25 155 VAL A C 1
ATOM 1251 O O . VAL A 1 155 ? 28.038 -3.715 -27.220 1.00 90.25 155 VAL A O 1
ATOM 1254 N N . ASP A 1 156 ? 28.925 -2.837 -25.354 1.00 90.94 156 ASP A N 1
ATOM 1255 C CA . ASP A 1 156 ? 29.684 -1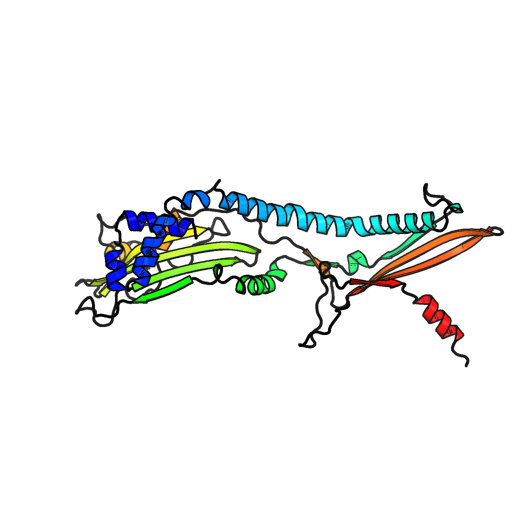.773 -26.004 1.00 90.94 156 ASP A CA 1
ATOM 1256 C C . ASP A 1 156 ? 31.140 -1.852 -25.515 1.00 90.94 156 ASP A C 1
ATOM 1258 O O . ASP A 1 156 ? 31.374 -1.690 -24.310 1.00 90.94 156 ASP A O 1
ATOM 1262 N N . PRO A 1 157 ? 32.123 -2.093 -26.405 1.00 91.56 157 PRO A N 1
ATOM 1263 C CA . PRO A 1 157 ? 33.539 -2.166 -26.043 1.00 91.56 157 PRO A CA 1
ATOM 1264 C C . PRO A 1 157 ? 34.085 -0.901 -25.376 1.00 91.56 157 PRO A C 1
ATOM 1266 O O . PRO A 1 157 ? 35.050 -0.983 -24.625 1.00 91.56 157 PRO A O 1
ATOM 1269 N N . ARG A 1 158 ? 33.469 0.268 -25.609 1.00 93.50 158 ARG A N 1
ATOM 1270 C CA . ARG A 1 158 ? 33.844 1.532 -24.946 1.00 93.50 158 ARG A CA 1
ATOM 1271 C C . ARG A 1 158 ? 33.378 1.580 -23.492 1.00 93.50 158 ARG A C 1
ATOM 1273 O O . ARG A 1 158 ? 33.863 2.387 -22.707 1.00 93.50 158 ARG A O 1
ATOM 1280 N N . CYS A 1 159 ? 32.435 0.713 -23.132 1.00 94.62 159 CYS A N 1
ATOM 1281 C CA . CYS A 1 159 ? 31.812 0.637 -21.820 1.00 94.62 159 CYS A CA 1
ATOM 1282 C C . CYS A 1 159 ? 31.918 -0.786 -21.238 1.00 94.62 159 CYS A C 1
ATOM 1284 O O . CYS A 1 159 ? 30.902 -1.350 -20.819 1.00 94.62 159 CYS A O 1
ATOM 1286 N N . PRO A 1 160 ? 33.124 -1.389 -21.164 1.00 94.38 160 PRO A N 1
ATOM 1287 C CA . PRO A 1 160 ? 33.279 -2.818 -20.876 1.00 94.38 160 PRO A CA 1
ATOM 1288 C C . PRO A 1 160 ? 32.832 -3.198 -19.456 1.00 94.38 160 PRO A C 1
ATOM 1290 O O . PRO A 1 160 ? 32.497 -4.351 -19.189 1.00 94.38 160 PRO A O 1
ATOM 1293 N N . HIS A 1 161 ? 32.767 -2.221 -18.551 1.00 92.75 161 HIS A N 1
ATOM 1294 C CA . HIS A 1 161 ? 32.357 -2.376 -17.157 1.00 92.75 161 HIS A CA 1
ATOM 1295 C C . HIS A 1 161 ? 30.846 -2.181 -16.925 1.00 92.75 161 HIS A C 1
ATOM 1297 O O . HIS A 1 161 ? 30.377 -2.358 -15.803 1.00 92.75 161 HIS A O 1
ATOM 1303 N N . LYS A 1 162 ? 30.065 -1.804 -17.949 1.00 95.38 162 LYS A N 1
ATOM 1304 C CA . LYS A 1 162 ? 28.608 -1.617 -17.840 1.00 95.38 162 LYS A CA 1
ATOM 1305 C C . LYS A 1 162 ? 27.854 -2.679 -18.634 1.00 95.38 162 LYS A C 1
ATOM 1307 O O . LYS A 1 162 ? 28.388 -3.312 -19.544 1.00 95.38 162 LYS A O 1
ATOM 1312 N N . ARG A 1 163 ? 26.596 -2.887 -18.262 1.00 96.81 163 ARG A N 1
ATOM 1313 C CA . ARG A 1 163 ? 25.664 -3.840 -18.876 1.00 96.81 163 ARG A CA 1
ATOM 1314 C C . ARG A 1 163 ? 24.334 -3.148 -19.095 1.00 96.81 163 ARG A C 1
ATOM 1316 O O . ARG A 1 163 ? 24.025 -2.224 -18.354 1.00 96.81 163 ARG A O 1
ATOM 1323 N N . HIS A 1 164 ? 23.562 -3.596 -20.078 1.00 98.00 164 HIS A N 1
ATOM 1324 C CA . HIS A 1 164 ? 22.137 -3.293 -20.136 1.00 98.00 164 HIS A CA 1
ATOM 1325 C C . HIS A 1 164 ? 21.463 -3.700 -18.829 1.00 98.00 164 HIS A C 1
ATOM 1327 O O . HIS A 1 164 ? 21.813 -4.734 -18.259 1.00 98.00 164 HIS A O 1
ATOM 1333 N N . GLU A 1 165 ? 20.487 -2.914 -18.376 1.00 98.44 165 GLU A N 1
ATOM 1334 C CA . GLU A 1 165 ? 19.761 -3.214 -17.144 1.00 98.44 165 GLU A CA 1
ATOM 1335 C C . GLU A 1 165 ? 18.255 -3.264 -17.387 1.00 98.44 165 GLU A C 1
ATOM 1337 O O . GLU A 1 165 ? 17.703 -2.446 -18.119 1.00 98.44 165 GLU A O 1
ATOM 1342 N N . LEU A 1 166 ? 17.580 -4.209 -16.746 1.00 98.31 166 LEU A N 1
ATOM 1343 C CA . LEU A 1 166 ? 16.129 -4.244 -16.637 1.00 98.31 166 LEU A CA 1
ATOM 1344 C C . LEU A 1 166 ? 15.779 -3.959 -15.182 1.00 98.31 166 LEU A C 1
ATOM 1346 O O . LEU A 1 166 ? 16.133 -4.732 -14.290 1.00 98.31 166 LEU A O 1
ATOM 1350 N N . ARG A 1 167 ? 15.132 -2.822 -14.930 1.00 98.12 167 ARG A N 1
ATOM 1351 C CA . ARG A 1 167 ? 14.921 -2.301 -13.578 1.00 98.12 167 ARG A CA 1
ATOM 1352 C C . ARG A 1 167 ? 13.445 -2.325 -13.222 1.00 98.12 167 ARG A C 1
ATOM 1354 O O . ARG A 1 167 ? 12.650 -1.591 -13.804 1.00 98.12 167 ARG A O 1
ATOM 1361 N N . ARG A 1 168 ? 13.102 -3.117 -12.209 1.00 97.25 168 ARG A N 1
ATOM 1362 C CA . ARG A 1 168 ? 11.781 -3.166 -11.578 1.00 97.25 168 ARG A CA 1
ATOM 1363 C C . ARG A 1 168 ? 11.803 -2.374 -10.275 1.00 97.25 168 ARG A C 1
ATOM 1365 O O . ARG A 1 168 ? 12.641 -2.657 -9.415 1.00 97.25 168 ARG A O 1
ATOM 1372 N N . ARG A 1 169 ? 10.909 -1.402 -10.108 1.00 97.12 169 ARG A N 1
ATOM 1373 C CA . ARG A 1 169 ? 10.736 -0.650 -8.858 1.00 97.12 169 ARG A CA 1
ATOM 1374 C C . ARG A 1 169 ? 9.255 -0.607 -8.512 1.00 97.12 169 ARG A C 1
ATOM 1376 O O . ARG A 1 169 ? 8.517 0.176 -9.091 1.00 97.12 169 ARG A O 1
ATOM 1383 N N . GLY A 1 170 ? 8.819 -1.471 -7.606 1.00 94.94 170 GLY A N 1
ATOM 1384 C CA . GLY A 1 170 ? 7.436 -1.494 -7.155 1.00 94.94 170 GLY A CA 1
ATOM 1385 C C . GLY A 1 170 ? 7.307 -1.744 -5.665 1.00 94.94 170 GLY A C 1
ATOM 1386 O O . GLY A 1 170 ? 8.152 -2.408 -5.064 1.00 94.94 170 GLY A O 1
ATOM 1387 N N . GLN A 1 171 ? 6.255 -1.196 -5.075 1.00 93.19 171 GLN A N 1
ATOM 1388 C CA . GLN A 1 171 ? 5.902 -1.374 -3.674 1.00 93.19 171 GLN A CA 1
ATOM 1389 C C . GLN A 1 171 ? 4.419 -1.073 -3.454 1.00 93.19 171 GLN A C 1
ATOM 1391 O O . GLN A 1 171 ? 3.809 -0.257 -4.147 1.00 93.19 171 GLN A O 1
ATOM 1396 N N . THR A 1 172 ? 3.847 -1.731 -2.454 1.00 92.88 172 THR A N 1
ATOM 1397 C CA . THR A 1 172 ? 2.518 -1.427 -1.931 1.00 92.88 172 THR A CA 1
ATOM 1398 C C . THR A 1 172 ? 2.683 -1.164 -0.447 1.00 92.88 172 THR A C 1
ATOM 1400 O O . THR A 1 172 ? 3.240 -1.991 0.267 1.00 92.88 172 THR A O 1
ATOM 1403 N N . LEU A 1 173 ? 2.289 0.022 -0.002 1.00 89.62 173 LEU A N 1
ATOM 1404 C CA . LEU A 1 173 ? 2.573 0.502 1.342 1.00 89.62 173 LEU A CA 1
ATOM 1405 C C . LEU A 1 173 ? 1.283 0.971 2.000 1.00 89.62 173 LEU A C 1
ATOM 1407 O O . LEU A 1 173 ? 0.471 1.644 1.368 1.00 89.62 173 LEU A O 1
ATOM 1411 N N . LEU A 1 174 ? 1.148 0.625 3.272 1.00 88.25 174 LEU A N 1
ATOM 1412 C CA . LEU A 1 174 ? 0.219 1.251 4.197 1.00 88.25 174 LEU A CA 1
ATOM 1413 C C . LEU A 1 174 ? 0.990 2.372 4.900 1.00 88.25 174 LEU A C 1
ATOM 1415 O O . LEU A 1 174 ? 2.075 2.107 5.420 1.00 88.25 174 LEU A O 1
ATOM 1419 N N . ASP A 1 175 ? 0.508 3.609 4.844 1.00 84.31 175 ASP A N 1
ATOM 1420 C CA . ASP A 1 175 ? 1.116 4.705 5.601 1.00 84.31 175 ASP A CA 1
ATOM 1421 C C . ASP A 1 175 ? 0.654 4.716 7.066 1.00 84.31 175 ASP A C 1
ATOM 1423 O O . ASP A 1 175 ? -0.156 3.891 7.494 1.00 84.31 175 ASP A O 1
ATOM 1427 N N . ASN A 1 176 ? 1.210 5.631 7.862 1.00 79.19 176 ASN A N 1
ATOM 1428 C CA . ASN A 1 176 ? 0.958 5.677 9.303 1.00 79.19 176 ASN A CA 1
ATOM 1429 C C . ASN A 1 176 ? -0.501 6.000 9.644 1.00 79.19 176 ASN A C 1
ATOM 1431 O O . ASN A 1 176 ? -0.959 5.628 10.720 1.00 79.19 176 ASN A O 1
ATOM 1435 N N . GLN A 1 177 ? -1.217 6.650 8.726 1.00 79.00 177 GLN A N 1
ATOM 1436 C CA . GLN A 1 177 ? -2.641 6.960 8.824 1.00 79.00 177 GLN A CA 1
ATOM 1437 C C . GLN A 1 177 ? -3.520 5.780 8.381 1.00 79.00 177 GLN A C 1
ATOM 1439 O O . GLN A 1 177 ? -4.751 5.863 8.403 1.00 79.00 177 GLN A O 1
ATOM 1444 N N . GLY A 1 178 ? -2.909 4.666 7.971 1.00 83.00 178 GLY A N 1
ATOM 1445 C CA . GLY A 1 178 ? -3.626 3.494 7.506 1.00 83.00 178 GLY A CA 1
ATOM 1446 C C . GLY A 1 178 ? -4.152 3.619 6.081 1.00 83.00 178 GLY A C 1
ATOM 1447 O O . GLY A 1 178 ? -5.050 2.869 5.702 1.00 83.00 178 GLY A O 1
ATOM 1448 N N . GLN A 1 179 ? -3.633 4.558 5.290 1.00 87.62 179 GLN A N 1
ATOM 1449 C CA . GLN A 1 179 ? -4.016 4.712 3.895 1.00 87.62 179 GLN A CA 1
ATOM 1450 C C . GLN A 1 179 ? -3.087 3.902 2.995 1.00 87.62 179 GLN A C 1
ATOM 1452 O O . GLN A 1 179 ? -1.867 3.843 3.176 1.00 87.62 179 GLN A O 1
ATOM 1457 N N . TRP A 1 180 ? -3.681 3.258 1.995 1.00 89.38 180 TRP A N 1
ATOM 1458 C CA . TRP A 1 180 ? -2.945 2.469 1.021 1.00 89.38 180 TRP A CA 1
ATOM 1459 C C . TRP A 1 180 ? -2.397 3.346 -0.097 1.00 89.38 180 TRP A C 1
ATOM 1461 O O . TRP A 1 180 ? -3.100 4.180 -0.662 1.00 89.38 180 TRP A O 1
ATOM 1471 N N . ARG A 1 181 ? -1.153 3.076 -0.486 1.00 91.75 181 ARG A N 1
ATOM 1472 C CA . ARG A 1 181 ? -0.557 3.564 -1.728 1.00 91.75 181 ARG A CA 1
ATOM 1473 C C . ARG A 1 181 ? 0.135 2.432 -2.468 1.00 91.75 181 ARG A C 1
ATOM 1475 O O . ARG A 1 181 ? 0.661 1.495 -1.861 1.00 91.75 181 ARG A O 1
ATOM 1482 N N . ALA A 1 182 ? 0.180 2.535 -3.786 1.00 93.75 182 ALA A N 1
ATOM 1483 C CA . ALA A 1 182 ? 0.868 1.568 -4.626 1.00 93.75 182 ALA A CA 1
ATOM 1484 C C . ALA A 1 182 ? 1.614 2.269 -5.754 1.00 93.75 182 ALA A C 1
ATOM 1486 O O . ALA A 1 182 ? 1.095 3.180 -6.390 1.00 93.75 182 ALA A O 1
ATOM 1487 N N . GLU A 1 183 ? 2.820 1.803 -6.035 1.00 94.75 183 GLU A N 1
ATOM 1488 C CA . GLU A 1 183 ? 3.599 2.227 -7.190 1.00 94.75 183 GLU A CA 1
ATOM 1489 C C . GLU A 1 183 ? 4.297 1.019 -7.796 1.00 94.75 183 GLU A C 1
ATOM 1491 O O . GLU A 1 183 ? 4.740 0.112 -7.092 1.00 94.75 183 GLU A O 1
ATOM 1496 N N . ASP A 1 184 ? 4.387 0.990 -9.115 1.00 96.12 184 ASP A N 1
ATOM 1497 C CA . ASP A 1 184 ? 5.050 -0.078 -9.844 1.00 96.12 184 ASP A CA 1
ATOM 1498 C C . ASP A 1 184 ? 5.592 0.494 -11.152 1.00 96.12 184 ASP A C 1
ATOM 1500 O O . ASP A 1 184 ? 4.820 0.945 -11.989 1.00 96.12 184 ASP A O 1
ATOM 1504 N N . THR A 1 185 ? 6.906 0.435 -11.359 1.00 98.00 185 THR A N 1
ATOM 1505 C CA . THR A 1 185 ? 7.549 0.756 -12.637 1.00 98.00 185 THR A CA 1
ATOM 1506 C C . THR A 1 185 ? 8.471 -0.363 -13.098 1.00 98.00 185 THR A C 1
ATOM 1508 O O . THR A 1 185 ? 9.070 -1.098 -12.304 1.00 98.00 185 THR A O 1
ATOM 1511 N N . GLN A 1 186 ? 8.579 -0.517 -14.411 1.00 98.12 186 GLN A N 1
ATOM 1512 C CA . GLN A 1 186 ? 9.553 -1.372 -15.073 1.00 98.12 186 GLN A CA 1
ATOM 1513 C C . GLN A 1 186 ? 10.123 -0.613 -16.264 1.00 98.12 186 GLN A C 1
ATOM 1515 O O . GLN A 1 186 ? 9.360 -0.099 -17.080 1.00 98.12 186 GLN A O 1
ATOM 1520 N N . SER A 1 187 ? 11.449 -0.560 -16.370 1.00 98.44 187 SER A N 1
ATOM 1521 C CA . SER A 1 187 ? 12.126 0.091 -17.492 1.00 98.44 187 SER A CA 1
ATOM 1522 C C . SER A 1 187 ? 13.313 -0.730 -17.972 1.00 98.44 187 SER A C 1
ATOM 1524 O O . SER A 1 187 ? 14.077 -1.282 -17.172 1.00 98.44 187 SER A O 1
ATOM 1526 N N . TYR A 1 188 ? 13.502 -0.745 -19.288 1.00 98.56 188 TYR A N 1
ATOM 1527 C CA . TYR A 1 188 ? 14.729 -1.202 -19.922 1.00 98.56 188 TYR A CA 1
ATOM 1528 C C . TYR A 1 188 ? 15.705 -0.030 -20.031 1.00 98.56 188 TYR A C 1
ATOM 1530 O O . TYR A 1 188 ? 15.411 0.992 -20.645 1.00 98.56 188 TYR A O 1
ATOM 1538 N N . HIS A 1 189 ? 16.883 -0.180 -19.442 1.00 98.50 189 HIS A N 1
ATOM 1539 C CA . HIS A 1 189 ? 17.961 0.799 -19.461 1.00 98.50 189 HIS A CA 1
ATOM 1540 C C . HIS A 1 189 ? 19.023 0.354 -20.460 1.00 98.50 189 HIS A C 1
ATOM 1542 O O . HIS A 1 189 ? 19.868 -0.512 -20.199 1.00 98.50 189 HIS A O 1
ATOM 1548 N N . ALA A 1 190 ? 18.968 0.954 -21.646 1.00 97.62 190 ALA A N 1
ATOM 1549 C CA . ALA A 1 190 ? 19.908 0.668 -22.709 1.00 97.62 190 ALA A CA 1
ATOM 1550 C C . ALA A 1 190 ? 21.239 1.385 -22.447 1.00 97.62 190 ALA A C 1
ATOM 1552 O O . ALA A 1 190 ? 21.282 2.613 -22.462 1.00 97.62 190 ALA A O 1
ATOM 1553 N N . LEU A 1 191 ? 22.331 0.640 -22.264 1.00 97.56 191 LEU A N 1
ATOM 1554 C CA . LEU A 1 191 ? 23.681 1.174 -22.291 1.00 97.56 191 LEU A CA 1
ATOM 1555 C C . LEU A 1 191 ? 23.958 1.773 -23.674 1.00 97.56 191 LEU A C 1
ATOM 1557 O O . LEU A 1 191 ? 23.774 1.122 -24.707 1.00 97.56 191 LEU A O 1
ATOM 1561 N N . ARG A 1 192 ? 24.366 3.035 -23.674 1.00 96.12 192 ARG A N 1
ATOM 1562 C CA . ARG A 1 192 ? 24.754 3.819 -24.840 1.00 96.12 192 ARG A CA 1
ATOM 1563 C C . ARG A 1 192 ? 26.094 4.484 -24.563 1.00 96.12 192 ARG A C 1
ATOM 1565 O O . ARG A 1 192 ? 26.463 4.699 -23.410 1.00 96.12 192 ARG A O 1
ATOM 1572 N N . SER A 1 193 ? 26.796 4.846 -25.628 1.00 94.94 193 SER A N 1
ATOM 1573 C CA . SER A 1 193 ? 27.997 5.667 -25.551 1.00 94.94 193 SER A CA 1
ATOM 1574 C C . SER A 1 193 ? 27.956 6.766 -26.603 1.00 94.94 193 SER A C 1
ATOM 1576 O O . SER A 1 193 ? 27.456 6.570 -27.713 1.00 94.94 193 SER A O 1
ATOM 1578 N N . ASN A 1 194 ? 28.476 7.940 -26.260 1.00 93.50 194 ASN A N 1
ATOM 1579 C CA . ASN A 1 194 ? 28.832 8.956 -27.243 1.00 93.50 194 ASN A CA 1
ATOM 1580 C C . ASN A 1 194 ? 30.110 9.691 -26.808 1.00 93.50 194 ASN A C 1
ATOM 1582 O O . ASN A 1 194 ? 30.562 9.556 -25.672 1.00 93.50 194 ASN A O 1
ATOM 1586 N N . ARG A 1 195 ?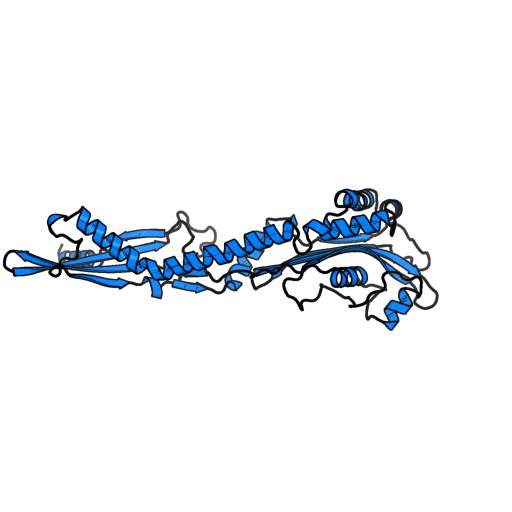 30.695 10.470 -27.723 1.00 93.88 195 ARG A N 1
ATOM 1587 C CA . ARG A 1 195 ? 31.961 11.190 -27.491 1.00 93.88 195 ARG A CA 1
ATOM 1588 C C . ARG A 1 195 ? 31.874 12.363 -26.508 1.00 93.88 195 ARG A C 1
ATOM 1590 O O . ARG A 1 195 ? 32.909 12.871 -26.111 1.00 93.88 195 ARG A O 1
ATOM 1597 N N . TRP A 1 196 ? 30.670 12.817 -26.165 1.00 93.38 196 TRP A N 1
ATOM 1598 C CA . TRP A 1 196 ? 30.457 14.037 -25.382 1.00 93.38 196 TRP A CA 1
ATOM 1599 C C . TRP A 1 196 ? 30.294 13.754 -23.892 1.00 93.38 196 TRP A C 1
ATOM 1601 O O . TRP A 1 196 ? 30.874 14.450 -23.071 1.00 93.38 196 TRP A O 1
ATOM 1611 N N . ILE A 1 197 ? 29.514 12.726 -23.552 1.00 94.56 197 ILE A N 1
ATOM 1612 C CA . ILE A 1 197 ? 29.179 12.382 -22.163 1.00 94.56 197 ILE A CA 1
ATOM 1613 C C . ILE A 1 197 ? 29.609 10.960 -21.780 1.00 94.56 197 ILE A C 1
ATOM 1615 O O . ILE A 1 197 ? 29.340 10.501 -20.675 1.00 94.56 197 ILE A O 1
ATOM 1619 N N . GLY A 1 198 ? 30.265 10.235 -22.689 1.00 95.44 198 GLY A N 1
ATOM 1620 C CA . GLY A 1 198 ? 30.724 8.874 -22.437 1.00 95.44 198 GLY A CA 1
ATOM 1621 C C . GLY A 1 198 ? 29.576 7.868 -22.336 1.00 95.44 198 GLY A C 1
ATOM 1622 O O . GLY A 1 198 ? 28.617 7.916 -23.108 1.00 95.44 198 GLY A O 1
ATOM 1623 N N . CYS A 1 199 ? 29.716 6.909 -21.420 1.00 96.62 199 CYS A N 1
ATOM 1624 C CA . CYS A 1 199 ? 28.802 5.781 -21.235 1.00 96.62 199 CYS A CA 1
ATOM 1625 C C . CYS A 1 199 ? 27.617 6.142 -20.335 1.00 96.62 199 CYS A C 1
ATOM 1627 O O . CYS A 1 199 ? 27.817 6.451 -19.162 1.00 96.62 199 CYS A O 1
ATOM 1629 N N . TYR A 1 200 ? 26.390 6.002 -20.830 1.00 97.25 200 TYR A N 1
ATOM 1630 C CA . TYR A 1 200 ? 25.170 6.333 -20.090 1.00 97.25 200 TYR A CA 1
ATOM 1631 C C . TYR A 1 200 ? 24.036 5.341 -20.371 1.00 97.25 200 TYR A C 1
ATOM 1633 O O . TYR A 1 200 ? 24.092 4.549 -21.313 1.00 97.25 200 TYR A O 1
ATOM 1641 N N . PHE A 1 201 ? 22.989 5.394 -19.553 1.00 97.94 201 PHE A N 1
ATOM 1642 C CA . PHE A 1 201 ? 21.762 4.632 -19.729 1.00 97.94 201 PHE A CA 1
ATOM 1643 C C . PHE A 1 201 ? 20.670 5.489 -20.353 1.00 97.94 201 PHE A C 1
ATOM 1645 O O . PHE A 1 201 ? 20.303 6.530 -19.814 1.00 97.94 201 PHE A O 1
ATOM 1652 N N . ARG A 1 202 ? 20.115 5.022 -21.472 1.00 97.31 202 ARG A N 1
ATOM 1653 C CA . ARG A 1 202 ? 18.847 5.521 -22.003 1.00 97.31 202 ARG A CA 1
ATOM 1654 C C . ARG A 1 202 ? 17.707 4.677 -21.450 1.00 97.31 202 ARG A C 1
ATOM 1656 O O . ARG A 1 202 ? 17.680 3.468 -21.677 1.00 97.31 202 ARG A O 1
ATOM 1663 N N . GLU A 1 203 ? 16.767 5.321 -20.775 1.00 98.00 203 GLU A N 1
ATOM 1664 C CA . GLU A 1 203 ? 15.587 4.659 -20.229 1.00 98.00 203 GLU A CA 1
ATOM 1665 C C . GLU A 1 203 ? 14.507 4.462 -21.303 1.00 98.00 203 GLU A C 1
ATOM 1667 O O . GLU A 1 203 ? 14.171 5.381 -22.050 1.00 98.00 203 GLU A O 1
ATOM 1672 N N . TYR A 1 204 ? 13.940 3.259 -21.346 1.00 97.69 204 TYR A N 1
ATOM 1673 C CA . TYR A 1 204 ? 12.726 2.918 -22.076 1.00 97.69 204 TYR A CA 1
ATOM 1674 C C . TYR A 1 204 ? 11.698 2.406 -21.065 1.00 97.69 204 TYR A C 1
ATOM 1676 O O . TYR A 1 204 ? 11.815 1.256 -20.625 1.00 97.69 204 TYR A O 1
ATOM 1684 N N . PRO A 1 205 ? 10.707 3.228 -20.677 1.00 97.62 205 PRO A N 1
ATOM 1685 C CA . PRO A 1 205 ? 9.637 2.778 -19.804 1.00 97.62 205 PRO A CA 1
ATOM 1686 C C . PRO A 1 205 ? 8.880 1.631 -20.466 1.00 97.62 205 PRO A C 1
ATOM 1688 O O . PRO A 1 205 ? 8.427 1.732 -21.613 1.00 97.62 205 PRO A O 1
ATOM 1691 N N . MET A 1 206 ? 8.788 0.527 -19.738 1.00 98.06 206 MET A N 1
ATOM 1692 C CA . MET A 1 206 ? 8.102 -0.683 -20.170 1.00 98.06 206 MET A CA 1
ATOM 1693 C C . MET A 1 206 ? 6.727 -0.776 -19.548 1.00 98.06 206 MET A C 1
ATOM 1695 O O . MET A 1 206 ? 5.823 -1.140 -20.265 1.00 98.06 206 MET A O 1
ATOM 1699 N N . GLY A 1 207 ? 6.553 -0.398 -18.284 1.00 97.19 207 GLY A N 1
ATOM 1700 C CA . GLY A 1 207 ? 5.248 -0.335 -17.630 1.00 97.19 207 GLY A CA 1
ATOM 1701 C C . GLY A 1 207 ? 5.306 0.543 -16.388 1.00 97.19 207 GLY A C 1
ATOM 1702 O O . GLY A 1 207 ? 6.367 0.688 -15.770 1.00 97.19 207 GLY A O 1
ATOM 1703 N N . TRP A 1 208 ? 4.178 1.141 -16.031 1.00 97.38 208 TRP A N 1
ATOM 1704 C CA . TRP A 1 208 ? 4.064 2.056 -14.901 1.00 97.38 208 TRP A CA 1
ATOM 1705 C C . TRP A 1 208 ? 2.655 2.070 -14.310 1.00 97.38 208 TRP A C 1
ATOM 1707 O O . TRP A 1 208 ? 1.658 1.889 -15.005 1.00 97.38 208 TRP A O 1
ATOM 1717 N N . ALA A 1 209 ? 2.571 2.307 -13.011 1.00 96.12 209 ALA A N 1
ATOM 1718 C CA . ALA A 1 209 ? 1.352 2.700 -12.331 1.00 96.12 209 ALA A CA 1
ATOM 1719 C C . ALA A 1 209 ? 1.704 3.393 -11.027 1.00 96.12 209 ALA A C 1
ATOM 1721 O O . ALA A 1 209 ? 2.674 3.024 -10.357 1.00 96.12 209 ALA A O 1
ATOM 1722 N N . TRP A 1 210 ? 0.864 4.342 -10.638 1.00 95.62 210 TRP A N 1
ATOM 1723 C CA . TRP A 1 210 ? 0.947 4.951 -9.328 1.00 95.62 210 TRP A CA 1
ATOM 1724 C C . TRP A 1 210 ? -0.436 5.361 -8.828 1.00 95.62 210 TRP A C 1
ATOM 1726 O O . TRP A 1 210 ? -1.236 5.959 -9.550 1.00 95.62 210 TRP A O 1
ATOM 1736 N N . ILE A 1 211 ? -0.701 4.969 -7.586 1.00 93.38 211 ILE A N 1
ATOM 1737 C CA . ILE A 1 211 ? -1.892 5.281 -6.809 1.00 93.38 211 ILE A CA 1
ATOM 1738 C C . ILE A 1 211 ? -1.386 5.897 -5.500 1.00 93.38 211 ILE A C 1
ATOM 1740 O O . ILE A 1 211 ? -0.901 5.156 -4.635 1.00 93.38 211 ILE A O 1
ATOM 1744 N N . PRO A 1 212 ? -1.406 7.234 -5.365 1.00 92.81 212 PRO A N 1
ATOM 1745 C CA . PRO A 1 212 ? -1.009 7.891 -4.130 1.00 92.81 212 PRO A CA 1
ATOM 1746 C C . PRO A 1 212 ? -2.069 7.709 -3.041 1.00 92.81 212 PRO A C 1
ATOM 1748 O O . PRO A 1 212 ? -3.255 7.618 -3.350 1.00 92.81 212 PRO A O 1
ATOM 1751 N N . SER A 1 213 ? -1.648 7.754 -1.774 1.00 89.25 213 SER A N 1
ATOM 1752 C CA . SER A 1 213 ? -2.591 7.867 -0.649 1.00 89.25 213 SER A CA 1
ATOM 1753 C C . SER A 1 213 ? -3.148 9.288 -0.511 1.00 89.25 213 SER A C 1
ATOM 1755 O O . SER A 1 213 ? -4.271 9.482 -0.062 1.00 89.25 213 SER A O 1
ATOM 1757 N N . GLN A 1 214 ? -2.396 10.304 -0.960 1.00 86.31 214 GLN A N 1
ATOM 1758 C CA . GLN A 1 214 ? -2.760 11.717 -0.815 1.00 86.31 214 GLN A CA 1
ATOM 1759 C C . GLN A 1 214 ? -2.551 12.512 -2.108 1.00 86.31 214 GLN A C 1
ATOM 1761 O O . GLN A 1 214 ? -1.592 12.292 -2.847 1.00 86.31 214 GLN A O 1
ATOM 1766 N N . LYS A 1 215 ? -3.401 13.520 -2.344 1.00 82.88 215 LYS A N 1
ATOM 1767 C CA . LYS A 1 215 ? -3.430 14.312 -3.590 1.00 82.88 215 LYS A CA 1
ATOM 1768 C C . LYS A 1 215 ? -2.083 14.943 -3.975 1.00 82.88 215 LYS A C 1
ATOM 1770 O O . LYS A 1 215 ? -1.744 14.974 -5.155 1.00 82.88 215 LYS A O 1
ATOM 1775 N N . ASN A 1 216 ? -1.320 15.414 -2.988 1.00 84.81 216 ASN A N 1
ATOM 1776 C CA . ASN A 1 216 ? -0.037 16.101 -3.191 1.00 84.81 216 ASN A CA 1
ATOM 1777 C C . ASN A 1 216 ? 1.179 15.204 -2.919 1.00 84.81 216 ASN A C 1
ATOM 1779 O O . ASN A 1 216 ? 2.314 15.686 -2.911 1.00 84.81 216 ASN A O 1
ATOM 1783 N N . GLN A 1 217 ? 0.962 13.906 -2.690 1.00 89.00 217 GLN A N 1
ATOM 1784 C CA . GLN A 1 217 ? 2.056 12.955 -2.551 1.00 89.00 217 GLN A CA 1
ATOM 1785 C C . GLN A 1 217 ? 2.851 12.901 -3.861 1.00 89.00 217 GLN A C 1
ATOM 1787 O O . GLN A 1 217 ? 2.321 13.170 -4.938 1.00 89.00 217 GLN A O 1
ATOM 1792 N N . ARG A 1 218 ? 4.140 12.577 -3.775 1.00 91.19 218 ARG A N 1
ATOM 1793 C CA . ARG A 1 218 ? 5.022 12.395 -4.934 1.00 91.19 218 ARG A CA 1
ATOM 1794 C C . ARG A 1 218 ? 5.384 10.911 -5.086 1.00 91.19 218 ARG A C 1
ATOM 1796 O O . ARG A 1 218 ? 5.473 10.238 -4.054 1.00 91.19 218 ARG A O 1
ATOM 1803 N N . PRO A 1 219 ? 5.592 10.401 -6.317 1.00 89.94 219 PRO A N 1
ATOM 1804 C CA . PRO A 1 219 ? 6.112 9.050 -6.522 1.00 89.94 219 PRO A CA 1
ATOM 1805 C C . PRO A 1 219 ? 7.475 8.886 -5.846 1.00 89.94 219 PRO A C 1
ATOM 1807 O O . PRO A 1 219 ? 8.203 9.869 -5.670 1.00 89.94 219 PRO A O 1
ATOM 1810 N N . ALA A 1 220 ? 7.862 7.659 -5.496 1.00 85.31 220 ALA A N 1
ATOM 1811 C CA . ALA A 1 220 ? 9.207 7.438 -4.988 1.00 85.31 220 ALA A CA 1
ATOM 1812 C C . ALA A 1 220 ? 10.263 7.583 -6.100 1.00 85.31 220 ALA A C 1
ATOM 1814 O O . ALA A 1 220 ? 10.143 7.040 -7.200 1.00 85.31 220 ALA A O 1
ATOM 1815 N N . GLY A 1 221 ? 11.365 8.260 -5.774 1.00 88.44 221 GLY A N 1
ATOM 1816 C CA . GLY A 1 221 ? 12.475 8.502 -6.697 1.00 88.44 221 GLY A CA 1
ATOM 1817 C C . GLY A 1 221 ? 12.304 9.763 -7.547 1.00 88.44 221 GLY A C 1
ATOM 1818 O O . GLY A 1 221 ? 11.377 10.545 -7.364 1.00 88.44 221 GLY A O 1
ATOM 1819 N N . GLY A 1 222 ? 13.249 9.987 -8.463 1.00 92.12 222 GLY A N 1
ATOM 1820 C CA . GLY A 1 222 ? 13.195 11.132 -9.372 1.00 92.12 222 GLY A CA 1
ATOM 1821 C C . GLY A 1 222 ? 12.023 11.023 -10.348 1.00 92.12 222 GLY A C 1
ATOM 1822 O O . GLY A 1 222 ? 11.678 9.920 -10.768 1.00 92.12 222 GLY A O 1
ATOM 1823 N N . PHE A 1 223 ? 11.434 12.162 -10.699 1.00 95.94 223 PHE A N 1
ATOM 1824 C CA . PHE A 1 223 ? 10.453 12.323 -11.773 1.00 95.94 223 PHE A CA 1
ATOM 1825 C C . PHE A 1 223 ? 10.459 13.790 -12.234 1.00 95.94 223 PHE A C 1
ATOM 1827 O O . PHE A 1 223 ? 11.087 14.640 -11.598 1.00 95.94 223 PHE A O 1
ATOM 1834 N N . VAL A 1 224 ? 9.767 14.077 -13.332 1.00 95.94 224 VAL A N 1
ATOM 1835 C CA . VAL A 1 224 ? 9.397 15.427 -13.777 1.00 95.94 224 VAL A CA 1
ATOM 1836 C C . VAL A 1 224 ? 7.923 15.433 -14.173 1.00 95.94 224 VAL A C 1
ATOM 1838 O O . VAL A 1 224 ? 7.393 14.389 -14.545 1.00 95.94 224 VAL A O 1
ATOM 1841 N N . GLU A 1 225 ? 7.258 16.582 -14.078 1.00 92.94 225 GLU A N 1
ATOM 1842 C CA . GLU A 1 225 ? 5.807 16.678 -14.318 1.00 92.94 225 GLU A CA 1
ATOM 1843 C C . GLU A 1 225 ? 5.438 16.557 -15.805 1.00 92.94 225 GLU A C 1
ATOM 1845 O O . GLU A 1 225 ? 4.443 15.919 -16.132 1.00 92.94 225 GLU A O 1
ATOM 1850 N N . ASP A 1 226 ? 6.259 17.111 -16.705 1.00 91.88 226 ASP A N 1
ATOM 1851 C CA . ASP A 1 226 ? 6.006 17.109 -18.154 1.00 91.88 226 ASP A CA 1
ATOM 1852 C C . ASP A 1 226 ? 7.120 16.368 -18.922 1.00 91.88 226 ASP A C 1
ATOM 1854 O O . ASP A 1 226 ? 8.034 16.979 -19.490 1.00 91.88 226 ASP A O 1
ATOM 1858 N N . PRO A 1 227 ? 7.144 15.024 -18.856 1.00 93.19 227 PRO A N 1
ATOM 1859 C CA . PRO A 1 227 ? 8.106 14.219 -19.593 1.00 93.19 227 PRO A CA 1
ATOM 1860 C C . PRO A 1 227 ? 7.719 14.112 -21.082 1.00 93.19 227 PRO A C 1
ATOM 1862 O O . PRO A 1 227 ? 6.556 13.850 -21.401 1.00 93.19 227 PRO A O 1
ATOM 1865 N N . PRO A 1 228 ? 8.688 14.153 -22.014 1.00 91.94 228 PRO A N 1
ATOM 1866 C CA . PRO A 1 228 ? 8.436 13.805 -23.405 1.00 91.94 228 PRO A CA 1
ATOM 1867 C C . PRO A 1 228 ? 7.844 12.394 -23.539 1.00 91.94 228 PRO A C 1
ATOM 1869 O O . PRO A 1 228 ? 8.271 11.447 -22.867 1.00 91.94 228 PRO A O 1
ATOM 1872 N N . ARG A 1 229 ? 6.869 12.233 -24.442 1.00 88.44 229 ARG A N 1
ATOM 1873 C CA . ARG A 1 229 ? 6.314 10.913 -24.805 1.00 88.44 229 ARG A CA 1
ATOM 1874 C C . ARG A 1 229 ? 7.274 10.118 -25.701 1.00 88.44 229 ARG A C 1
ATOM 1876 O O . ARG A 1 229 ? 7.255 8.885 -25.689 1.00 88.44 229 ARG A O 1
ATOM 1883 N N . ASP A 1 230 ? 8.143 10.817 -26.427 1.00 89.56 230 ASP A N 1
ATOM 1884 C CA . ASP A 1 230 ? 9.260 10.264 -27.182 1.00 89.56 230 ASP A CA 1
ATOM 1885 C C . ASP A 1 230 ? 10.444 11.246 -27.227 1.00 89.56 230 ASP A C 1
ATOM 1887 O O . ASP A 1 230 ? 10.381 12.350 -26.699 1.00 89.56 230 ASP A O 1
ATOM 1891 N N . PHE A 1 231 ? 11.542 10.808 -27.841 1.00 92.94 231 PHE A N 1
ATOM 1892 C CA . PHE A 1 231 ? 12.780 11.577 -27.987 1.00 92.94 231 PHE A CA 1
ATOM 1893 C C . PHE A 1 231 ? 13.135 11.742 -29.472 1.00 92.94 231 PHE A C 1
ATOM 1895 O O . PHE A 1 231 ? 14.287 11.566 -29.861 1.00 92.94 231 PHE A O 1
ATOM 1902 N N . SER A 1 232 ? 12.127 11.972 -30.322 1.00 91.12 232 SER A N 1
ATOM 1903 C CA . SER A 1 232 ? 12.318 12.218 -31.760 1.00 91.12 232 SER A CA 1
ATOM 1904 C C . SER A 1 232 ? 12.861 13.621 -32.046 1.00 91.12 232 SER A C 1
ATOM 1906 O O . SER A 1 232 ? 13.645 13.792 -32.973 1.00 91.12 232 SER A O 1
ATOM 1908 N N . GLN A 1 233 ? 12.481 14.605 -31.224 1.00 93.25 233 GLN A N 1
ATOM 1909 C CA . GLN A 1 233 ? 12.851 16.018 -31.384 1.00 93.25 233 GLN A CA 1
ATOM 1910 C C . GLN A 1 233 ? 14.154 16.402 -30.666 1.00 93.25 233 GLN A C 1
ATOM 1912 O O . GLN A 1 233 ? 14.769 17.414 -30.988 1.00 93.25 233 GLN A O 1
ATOM 1917 N N . GLN A 1 234 ? 14.584 15.614 -29.677 1.00 95.25 234 GLN A N 1
ATOM 1918 C CA . GLN A 1 234 ? 15.793 15.876 -28.900 1.00 95.25 234 GLN A CA 1
ATOM 1919 C C . GLN A 1 234 ? 16.399 14.569 -28.390 1.00 95.25 234 GLN A C 1
ATOM 1921 O O . GLN A 1 234 ? 15.687 13.669 -27.947 1.00 95.25 234 GLN A O 1
ATOM 1926 N N . ASP A 1 235 ? 17.731 14.493 -28.385 1.00 94.69 235 ASP A N 1
ATOM 1927 C CA . ASP A 1 235 ? 18.455 13.396 -27.751 1.00 94.69 235 ASP A CA 1
ATOM 1928 C C . ASP A 1 235 ? 18.097 13.272 -26.263 1.00 94.69 235 ASP A C 1
ATOM 1930 O O . ASP A 1 235 ? 18.200 14.237 -25.505 1.00 94.69 235 ASP A O 1
ATOM 1934 N N . PHE A 1 236 ? 17.812 12.044 -25.821 1.00 96.31 236 PHE A N 1
ATOM 1935 C CA . PHE A 1 236 ? 17.516 11.725 -24.418 1.00 96.31 236 PHE A CA 1
ATOM 1936 C C . PHE A 1 236 ? 18.515 12.343 -23.430 1.00 96.31 236 PHE A C 1
ATOM 1938 O O . PHE A 1 236 ? 18.116 12.934 -22.435 1.00 96.31 236 PHE A O 1
ATOM 1945 N N . TRP A 1 237 ? 19.817 12.225 -23.703 1.00 96.62 237 TRP A N 1
ATOM 1946 C CA . TRP A 1 237 ? 20.843 12.698 -22.776 1.00 96.62 237 TRP A CA 1
ATOM 1947 C C . TRP A 1 237 ? 20.904 14.228 -22.670 1.00 96.62 237 TRP A C 1
ATOM 1949 O O . TRP A 1 237 ? 21.152 14.739 -21.580 1.00 96.62 237 TRP A O 1
ATOM 1959 N N . ARG A 1 238 ? 20.642 14.950 -23.772 1.00 96.75 238 ARG A N 1
ATOM 1960 C CA . ARG A 1 238 ? 20.565 16.420 -23.771 1.00 96.75 238 ARG A CA 1
ATOM 1961 C C . ARG A 1 238 ? 19.355 16.872 -22.976 1.00 96.75 238 ARG A C 1
ATOM 1963 O O . ARG A 1 238 ? 19.488 17.688 -22.073 1.00 96.75 238 ARG A O 1
ATOM 1970 N N . TRP A 1 239 ? 18.203 16.260 -23.250 1.00 96.81 239 TRP A N 1
ATOM 1971 C CA . TRP A 1 239 ? 16.976 16.551 -22.520 1.00 96.81 239 TRP A CA 1
ATOM 1972 C C . TRP A 1 239 ? 17.147 16.316 -21.011 1.00 96.81 239 TRP A C 1
ATOM 1974 O O . TRP A 1 239 ? 16.795 17.177 -20.209 1.00 96.81 239 TRP A O 1
ATOM 1984 N N . VAL A 1 240 ? 17.756 15.190 -20.614 1.00 96.31 240 VAL A N 1
ATOM 1985 C CA . VAL A 1 240 ? 18.050 14.894 -19.202 1.00 96.31 240 VAL A CA 1
ATOM 1986 C C . VAL A 1 240 ? 18.918 15.983 -18.578 1.00 96.31 240 VAL A C 1
ATOM 1988 O O . VAL A 1 240 ? 18.600 16.433 -17.480 1.00 96.31 240 VAL A O 1
ATOM 1991 N N . GLN A 1 241 ? 19.986 16.405 -19.259 1.00 95.38 241 GLN A N 1
ATOM 1992 C CA . GLN A 1 241 ? 20.905 17.430 -18.764 1.00 95.38 241 GLN A CA 1
ATOM 1993 C C . GLN A 1 241 ? 20.232 18.804 -18.621 1.00 95.38 241 GLN A C 1
ATOM 1995 O O . GLN A 1 241 ? 20.539 19.541 -17.689 1.00 95.38 241 GLN A O 1
ATOM 2000 N N . GLU A 1 242 ? 19.328 19.151 -19.536 1.00 95.62 242 GLU A N 1
ATOM 2001 C CA . GLU A 1 242 ? 18.669 20.460 -19.575 1.00 95.62 242 GLU A CA 1
ATOM 2002 C C . GLU A 1 242 ? 17.449 20.561 -18.650 1.00 95.62 242 GLU A C 1
ATOM 2004 O O . GLU A 1 242 ? 17.139 21.647 -18.162 1.00 95.62 242 GLU A O 1
ATOM 2009 N N . LYS A 1 243 ? 16.712 19.461 -18.453 1.00 95.81 243 LYS A N 1
ATOM 2010 C CA . LYS A 1 243 ? 15.379 19.477 -17.820 1.00 95.81 243 LYS A CA 1
ATOM 2011 C C . LYS A 1 243 ? 15.300 18.713 -16.506 1.00 95.81 243 LYS A C 1
ATOM 2013 O O . LYS A 1 243 ? 14.271 18.770 -15.836 1.00 95.81 243 LYS A O 1
ATOM 2018 N N . THR A 1 244 ? 16.346 17.981 -16.131 1.00 95.75 244 THR A N 1
ATOM 2019 C CA . THR A 1 244 ? 16.313 17.093 -14.966 1.00 95.75 244 THR A CA 1
ATOM 2020 C C . THR A 1 244 ? 17.626 17.131 -14.186 1.00 95.75 244 THR A C 1
ATOM 2022 O O . THR A 1 244 ? 18.633 17.664 -14.639 1.00 95.75 244 THR A O 1
ATOM 2025 N N . ASN A 1 245 ? 17.632 16.502 -13.014 1.00 93.75 245 ASN A N 1
ATOM 2026 C CA . ASN A 1 245 ? 18.834 16.204 -12.236 1.00 93.75 245 ASN A CA 1
ATOM 2027 C C . ASN A 1 245 ? 19.134 14.692 -12.200 1.00 93.75 245 ASN A C 1
ATOM 2029 O O . ASN A 1 245 ? 19.736 14.189 -11.249 1.00 93.75 245 ASN A O 1
ATOM 2033 N N . TRP A 1 246 ? 18.653 13.932 -13.188 1.00 95.81 246 TRP A N 1
ATOM 2034 C CA . TRP A 1 246 ? 18.732 12.476 -13.148 1.00 95.81 246 TRP A CA 1
ATOM 2035 C C . TRP A 1 246 ? 20.150 11.976 -13.413 1.00 95.81 246 TRP A C 1
ATOM 2037 O O . TRP A 1 246 ? 20.794 12.324 -14.401 1.00 95.81 246 TRP A O 1
ATOM 2047 N N . ASN A 1 247 ? 20.617 11.062 -12.565 1.00 95.69 247 ASN A N 1
ATOM 2048 C CA . ASN A 1 247 ? 21.881 10.376 -12.790 1.00 95.69 247 ASN A CA 1
ATOM 2049 C C . ASN A 1 247 ? 21.701 9.219 -13.791 1.00 95.69 247 ASN A C 1
ATOM 2051 O O . ASN A 1 247 ? 21.386 8.091 -13.407 1.00 95.69 247 ASN A O 1
ATOM 2055 N N . ILE A 1 248 ? 21.958 9.491 -15.071 1.00 96.31 248 ILE A N 1
ATOM 2056 C CA . ILE A 1 248 ? 21.917 8.494 -16.156 1.00 96.31 248 ILE A CA 1
ATOM 2057 C C . ILE A 1 248 ? 23.194 7.647 -16.276 1.00 96.31 248 ILE A C 1
ATOM 2059 O O . ILE A 1 248 ? 23.253 6.739 -17.102 1.00 96.31 248 ILE A O 1
ATOM 2063 N N . PHE A 1 249 ? 24.219 7.903 -15.462 1.00 96.38 249 PHE A N 1
ATOM 2064 C CA . PHE A 1 249 ? 25.499 7.187 -15.515 1.00 96.38 249 PHE A CA 1
ATOM 2065 C C . PHE A 1 249 ? 25.538 5.993 -14.555 1.00 96.38 249 PHE A C 1
ATOM 2067 O O . PHE A 1 249 ? 26.060 4.925 -14.897 1.00 96.38 249 PHE A O 1
ATOM 2074 N N . SER A 1 250 ? 24.998 6.168 -13.346 1.00 93.38 250 SER A N 1
ATOM 2075 C CA . SER A 1 250 ? 25.007 5.160 -12.276 1.00 93.38 250 SER A CA 1
ATOM 2076 C C . SER A 1 250 ? 23.725 5.104 -11.441 1.00 93.38 250 SER A C 1
ATOM 2078 O O . SER A 1 250 ? 23.632 4.270 -10.541 1.00 93.38 250 SER A O 1
ATOM 2080 N N . GLY A 1 251 ? 22.726 5.946 -11.726 1.00 92.00 251 GLY A N 1
ATOM 2081 C CA . GLY A 1 251 ? 21.448 5.907 -11.021 1.00 92.00 251 GLY A CA 1
ATOM 2082 C C . GLY A 1 251 ? 20.739 4.568 -11.214 1.00 92.00 251 GLY A C 1
ATOM 2083 O O . GLY A 1 251 ? 20.876 3.931 -12.256 1.00 92.00 251 GLY A O 1
ATOM 2084 N N . SER A 1 252 ? 19.969 4.154 -10.207 1.00 93.06 252 SER A N 1
ATOM 2085 C CA . SER A 1 252 ? 19.253 2.872 -10.171 1.00 93.06 252 SER A CA 1
ATOM 2086 C C . SER A 1 252 ? 17.731 3.023 -10.273 1.00 93.06 252 SER A C 1
ATOM 2088 O O . SER A 1 252 ? 17.010 2.034 -10.174 1.00 93.06 252 SER A O 1
ATOM 2090 N N . GLY A 1 253 ? 17.216 4.241 -10.435 1.00 96.00 253 GLY A N 1
ATOM 2091 C CA . GLY A 1 253 ? 15.782 4.505 -10.565 1.00 96.00 253 GLY A CA 1
ATOM 2092 C C . GLY A 1 253 ? 15.236 4.270 -11.976 1.00 96.00 253 GLY A C 1
ATOM 2093 O O . GLY A 1 253 ? 15.982 3.934 -12.902 1.00 96.00 253 GLY A O 1
ATOM 2094 N N . ASN A 1 254 ? 13.932 4.515 -12.106 1.00 97.75 254 ASN A N 1
ATOM 2095 C CA . ASN A 1 254 ? 13.183 4.572 -13.364 1.00 97.75 254 ASN A CA 1
ATOM 2096 C C . ASN A 1 254 ? 12.499 5.942 -13.497 1.00 97.75 254 ASN A C 1
ATOM 2098 O O . ASN A 1 254 ? 11.270 6.022 -13.453 1.00 97.75 254 ASN A O 1
ATOM 2102 N N . PRO A 1 255 ? 13.265 7.044 -13.511 1.00 97.31 255 PRO A N 1
ATOM 2103 C CA . PRO A 1 255 ? 12.669 8.354 -13.355 1.00 97.31 255 PRO A CA 1
ATOM 2104 C C . PRO A 1 255 ? 11.748 8.752 -14.515 1.00 97.31 255 PRO A C 1
ATOM 2106 O O . PRO A 1 255 ? 10.758 9.430 -14.268 1.00 97.31 255 PRO A O 1
ATOM 2109 N N . LEU A 1 256 ? 11.983 8.279 -15.746 1.00 97.62 256 LEU A N 1
ATOM 2110 C CA . LEU A 1 256 ? 11.053 8.528 -16.850 1.00 97.62 256 LEU A CA 1
ATOM 2111 C C . LEU A 1 256 ? 9.747 7.741 -16.683 1.00 97.62 256 LEU A C 1
ATOM 2113 O O . LEU A 1 256 ? 8.673 8.306 -16.881 1.00 97.62 256 LEU A O 1
ATOM 2117 N N . ALA A 1 257 ? 9.815 6.469 -16.274 1.00 97.62 257 ALA A N 1
ATOM 2118 C CA . ALA A 1 257 ? 8.607 5.699 -15.971 1.00 97.62 257 ALA A CA 1
ATOM 2119 C C . ALA A 1 257 ? 7.841 6.273 -14.771 1.00 97.62 257 ALA A C 1
ATOM 2121 O O . ALA A 1 257 ? 6.615 6.267 -14.782 1.00 97.62 257 ALA A O 1
ATOM 2122 N N . ASN A 1 258 ? 8.539 6.807 -13.765 1.00 97.62 258 ASN A N 1
ATOM 2123 C CA . ASN A 1 258 ? 7.917 7.521 -12.650 1.00 97.62 258 ASN A CA 1
ATOM 2124 C C . ASN A 1 258 ? 7.186 8.783 -13.126 1.00 97.62 258 ASN A C 1
ATOM 2126 O O . ASN A 1 258 ? 6.078 9.045 -12.670 1.00 97.62 258 ASN A O 1
ATOM 2130 N N . SER A 1 259 ? 7.772 9.546 -14.054 1.00 97.56 259 SER A N 1
ATOM 2131 C CA . SER A 1 259 ? 7.110 10.711 -14.651 1.00 97.56 259 SER A CA 1
ATOM 2132 C C . SER A 1 259 ? 5.836 10.316 -15.404 1.00 97.56 259 SER A C 1
ATOM 2134 O O . SER A 1 259 ? 4.813 10.981 -15.278 1.00 97.56 259 SER A O 1
ATOM 2136 N N . TRP A 1 260 ? 5.850 9.201 -16.140 1.00 96.50 260 TRP A N 1
ATOM 2137 C CA . TRP A 1 260 ? 4.637 8.686 -16.790 1.00 96.50 260 TRP A CA 1
ATOM 2138 C C . TRP A 1 260 ? 3.617 8.160 -15.769 1.00 96.50 260 TRP A C 1
ATOM 2140 O O . TRP A 1 260 ? 2.428 8.417 -15.913 1.00 96.50 260 TRP A O 1
ATOM 2150 N N . ALA A 1 261 ? 4.069 7.523 -14.684 1.00 96.19 261 ALA A N 1
ATOM 2151 C CA . ALA A 1 261 ? 3.212 7.130 -13.564 1.00 96.19 261 ALA A CA 1
ATOM 2152 C C . ALA A 1 261 ? 2.537 8.325 -12.885 1.00 96.19 261 ALA A C 1
ATOM 2154 O O . ALA A 1 261 ? 1.379 8.226 -12.491 1.00 96.19 261 ALA A O 1
ATOM 2155 N N . LYS A 1 262 ? 3.258 9.446 -12.755 1.00 95.50 262 LYS A N 1
ATOM 2156 C CA . LYS A 1 262 ? 2.738 10.716 -12.244 1.00 95.50 262 LYS A CA 1
ATOM 2157 C C . LYS A 1 262 ? 1.670 11.289 -13.172 1.00 95.50 262 LYS A C 1
ATOM 2159 O O . LYS A 1 262 ? 0.590 11.629 -12.696 1.00 95.50 262 LYS A O 1
ATOM 2164 N N . ALA A 1 263 ? 1.962 11.362 -14.469 1.00 93.88 263 ALA A N 1
ATOM 2165 C CA . ALA A 1 263 ? 1.038 11.889 -15.470 1.00 93.88 263 ALA A CA 1
ATOM 2166 C C . ALA A 1 263 ? -0.253 11.060 -15.560 1.00 93.88 263 ALA A C 1
ATOM 2168 O O . ALA A 1 263 ? -1.347 11.617 -15.584 1.00 93.88 263 ALA A O 1
ATOM 2169 N N . ASP A 1 264 ? -0.125 9.734 -15.533 1.00 93.50 264 ASP A N 1
ATOM 2170 C CA . ASP A 1 264 ? -1.250 8.811 -15.670 1.00 93.50 264 ASP A CA 1
ATOM 2171 C C . ASP A 1 264 ? -1.827 8.390 -14.295 1.00 93.50 264 ASP A C 1
ATOM 2173 O O . ASP A 1 264 ? -2.560 7.409 -14.209 1.00 93.50 264 ASP A O 1
ATOM 2177 N N . GLN A 1 265 ? -1.491 9.091 -13.200 1.00 92.62 265 GLN A N 1
ATOM 2178 C CA . GLN A 1 265 ? -1.863 8.705 -11.829 1.00 92.62 265 GLN A CA 1
ATOM 2179 C C . GLN A 1 265 ? -3.373 8.455 -11.682 1.00 92.62 265 GLN A C 1
ATOM 2181 O O . GLN A 1 265 ? -4.203 9.195 -12.214 1.00 92.62 265 GLN A O 1
ATOM 2186 N N . VAL A 1 266 ? -3.740 7.467 -10.864 1.00 89.81 266 VAL A N 1
ATOM 2187 C CA . VAL A 1 266 ? -5.135 7.276 -10.444 1.00 89.81 266 VAL A CA 1
ATOM 2188 C C . VAL A 1 266 ? -5.241 7.539 -8.954 1.00 89.81 266 VAL A C 1
ATOM 2190 O O . VAL A 1 266 ? -4.454 7.012 -8.178 1.00 89.81 266 VAL A O 1
ATOM 2193 N N . GLN A 1 267 ? -6.217 8.343 -8.543 1.00 87.19 267 GLN A N 1
ATOM 2194 C CA . GLN A 1 267 ? -6.445 8.643 -7.132 1.00 87.19 267 GLN A CA 1
ATOM 2195 C C . GLN A 1 267 ? -7.591 7.802 -6.593 1.00 87.19 267 GLN A C 1
ATOM 2197 O O . GLN A 1 267 ? -8.715 7.901 -7.083 1.00 87.19 267 GLN A O 1
ATOM 2202 N N . TRP A 1 268 ? -7.304 6.998 -5.573 1.00 89.06 268 TRP A N 1
ATOM 2203 C CA . TRP A 1 268 ? -8.320 6.310 -4.787 1.00 89.06 268 TRP A CA 1
ATOM 2204 C C . TRP A 1 268 ? -8.412 7.013 -3.441 1.00 89.06 268 TRP A C 1
ATOM 2206 O O . TRP A 1 268 ? -7.454 7.037 -2.675 1.00 89.06 268 TRP A O 1
ATOM 2216 N N . GLN A 1 269 ? -9.559 7.632 -3.180 1.00 84.00 269 GLN A N 1
ATOM 2217 C CA . GLN A 1 269 ? -9.846 8.234 -1.882 1.00 84.00 269 GLN A CA 1
ATOM 2218 C C . GLN A 1 269 ? -10.051 7.098 -0.878 1.00 84.00 269 GLN A C 1
ATOM 2220 O O . GLN A 1 269 ? -11.017 6.346 -1.006 1.00 84.00 269 GLN A O 1
ATOM 2225 N N . GLY A 1 270 ? -9.122 6.955 0.063 1.00 84.88 270 GLY A N 1
ATOM 2226 C CA . GLY A 1 270 ? -9.256 6.079 1.220 1.00 84.88 270 GLY A CA 1
ATOM 2227 C C . GLY A 1 270 ? -9.232 6.921 2.484 1.00 84.88 270 GLY A C 1
ATOM 2228 O O . GLY A 1 270 ? -8.442 7.860 2.588 1.00 84.88 270 GLY A O 1
ATOM 2229 N N . HIS A 1 271 ? -10.088 6.602 3.440 1.00 84.19 271 HIS A N 1
ATOM 2230 C CA . HIS A 1 271 ? -10.141 7.344 4.694 1.00 84.19 271 HIS A CA 1
ATOM 2231 C C . HIS A 1 271 ? -9.096 6.855 5.706 1.00 84.19 271 HIS A C 1
ATOM 2233 O O . HIS A 1 271 ? -8.758 7.576 6.643 1.00 84.19 271 HIS A O 1
ATOM 2239 N N . GLY A 1 272 ? -8.536 5.664 5.483 1.00 83.44 272 GLY A N 1
ATOM 2240 C CA . GLY A 1 272 ? -7.528 5.069 6.348 1.00 83.44 272 GLY A CA 1
ATOM 2241 C C . GLY A 1 272 ? -8.148 4.336 7.531 1.00 83.44 272 GLY A C 1
ATOM 2242 O O . GLY A 1 272 ? -9.276 3.847 7.467 1.00 83.44 272 GLY A O 1
ATOM 2243 N N . LEU A 1 273 ? -7.393 4.221 8.617 1.00 80.56 273 LEU A N 1
ATOM 2244 C CA . LEU A 1 273 ? -7.839 3.488 9.798 1.00 80.56 273 LEU A CA 1
ATOM 2245 C C . LEU A 1 273 ? -8.595 4.410 10.758 1.00 80.56 273 LEU A C 1
ATOM 2247 O O . LEU A 1 273 ? -8.116 5.491 11.107 1.00 80.56 273 LEU A O 1
ATOM 2251 N N . GLY A 1 274 ? -9.752 3.943 11.229 1.00 80.25 274 GLY A N 1
ATOM 2252 C CA . GLY A 1 274 ? -10.532 4.613 12.266 1.00 80.25 274 GLY A CA 1
ATOM 2253 C C . GLY A 1 274 ? -9.928 4.442 13.661 1.00 80.25 274 GLY A C 1
ATOM 2254 O O . GLY A 1 274 ? -9.196 3.486 13.931 1.00 80.25 274 GLY A O 1
ATOM 2255 N N . ALA A 1 275 ? -10.256 5.369 14.562 1.00 84.12 275 ALA A N 1
ATOM 2256 C CA . ALA A 1 275 ? -9.981 5.192 15.984 1.00 84.12 275 ALA A CA 1
ATOM 2257 C C . ALA A 1 275 ? -10.744 3.972 16.521 1.00 84.12 275 ALA A C 1
ATOM 2259 O O . ALA A 1 275 ? -11.824 3.631 16.033 1.00 84.12 275 ALA A O 1
ATOM 2260 N N . TYR A 1 276 ? -10.192 3.332 17.545 1.00 83.56 276 TYR A N 1
ATOM 2261 C CA . TYR A 1 276 ? -10.783 2.143 18.152 1.00 83.56 276 TYR A CA 1
ATOM 2262 C C . TYR A 1 276 ? -10.755 2.238 19.672 1.00 83.56 276 TYR A C 1
ATOM 2264 O O . TYR A 1 276 ? -9.949 2.964 20.258 1.00 83.56 276 TYR A O 1
ATOM 2272 N N . LEU A 1 277 ? -11.661 1.498 20.304 1.00 86.44 277 LEU A N 1
ATOM 2273 C CA . LEU A 1 277 ? -11.785 1.449 21.751 1.00 86.44 277 LEU A CA 1
ATOM 2274 C C . LEU A 1 277 ? -10.841 0.386 22.314 1.00 86.44 277 LEU A C 1
ATOM 2276 O O . LEU A 1 277 ? -10.828 -0.757 21.849 1.00 86.44 277 LEU A O 1
ATOM 2280 N N . ASN A 1 278 ? -10.057 0.760 23.317 1.00 88.00 278 ASN A N 1
ATOM 2281 C CA . ASN A 1 278 ? -9.121 -0.135 23.985 1.00 88.00 278 ASN A CA 1
ATOM 2282 C C . ASN A 1 278 ? -9.155 0.074 25.503 1.00 88.00 278 ASN A C 1
ATOM 2284 O O . ASN A 1 278 ? -9.719 1.061 25.977 1.00 88.00 278 ASN A O 1
ATOM 2288 N N . THR A 1 279 ? -8.552 -0.831 26.275 1.00 88.44 279 THR A N 1
ATOM 2289 C CA . THR A 1 279 ? -8.410 -0.625 27.721 1.00 88.44 279 THR A CA 1
ATOM 2290 C C . THR A 1 279 ? -7.251 0.314 28.045 1.00 88.44 279 THR A C 1
ATOM 2292 O O . THR A 1 279 ? -6.289 0.449 27.285 1.00 88.44 279 THR A O 1
ATOM 2295 N N . THR A 1 280 ? -7.327 0.971 29.202 1.00 84.88 280 THR A N 1
ATOM 2296 C CA . THR A 1 280 ? -6.282 1.892 29.680 1.00 84.88 280 THR A CA 1
ATOM 2297 C C . THR A 1 280 ? -5.043 1.178 30.225 1.00 84.88 280 THR A C 1
ATOM 2299 O O . THR A 1 280 ? -3.958 1.759 30.230 1.00 84.88 280 THR A O 1
ATOM 2302 N N . LYS A 1 281 ? -5.174 -0.078 30.674 1.00 82.88 281 LYS A N 1
ATOM 2303 C CA . LYS A 1 281 ? -4.086 -0.879 31.260 1.00 82.88 281 LYS A CA 1
ATOM 2304 C C . LYS A 1 281 ? -4.205 -2.380 30.925 1.00 82.88 281 LYS A C 1
ATOM 2306 O O . LYS A 1 281 ? -5.288 -2.852 30.571 1.00 82.88 281 LYS A O 1
ATOM 2311 N N . PRO A 1 282 ? -3.111 -3.160 31.026 1.00 77.56 282 PRO A N 1
ATOM 2312 C CA . PRO A 1 282 ? -3.178 -4.623 31.029 1.00 77.56 282 PRO A CA 1
ATOM 2313 C C . PRO A 1 282 ? -3.993 -5.129 32.225 1.00 77.56 282 PRO A C 1
ATOM 2315 O O . PRO A 1 282 ? -4.057 -4.458 33.257 1.00 77.56 282 PRO A O 1
ATOM 2318 N N . LYS A 1 283 ? -4.611 -6.315 32.102 1.00 77.06 283 LYS A N 1
ATOM 2319 C CA . LYS A 1 283 ? -5.426 -6.926 33.179 1.00 77.06 283 LYS A CA 1
ATOM 2320 C C . LYS A 1 283 ? -6.515 -5.987 33.732 1.00 77.06 283 LYS A C 1
ATOM 2322 O O . LYS A 1 283 ? -6.882 -6.073 34.901 1.00 77.06 283 LYS A O 1
ATOM 2327 N N . THR A 1 284 ? -7.036 -5.091 32.891 1.00 82.19 284 THR A N 1
ATOM 2328 C CA . THR A 1 284 ? -8.179 -4.246 33.231 1.00 82.19 284 THR A CA 1
ATOM 2329 C C . THR A 1 284 ? -9.344 -5.096 33.721 1.00 82.19 284 THR A C 1
ATOM 2331 O O . THR A 1 284 ? -9.710 -6.100 33.107 1.00 82.19 284 THR A O 1
ATOM 2334 N N . VAL A 1 285 ? -9.919 -4.635 34.824 1.00 88.62 285 VAL A N 1
ATOM 2335 C CA . VAL A 1 285 ? -11.149 -5.141 35.410 1.00 88.62 285 VAL A CA 1
ATOM 2336 C C . VAL A 1 285 ? -12.181 -4.032 35.279 1.00 88.62 285 VAL A C 1
ATOM 2338 O O . VAL A 1 285 ? -11.967 -2.922 35.767 1.00 88.62 285 VAL A O 1
ATOM 2341 N N . ILE A 1 286 ? -13.273 -4.332 34.591 1.00 90.56 286 ILE A N 1
ATOM 2342 C CA . ILE A 1 286 ? -14.402 -3.430 34.398 1.00 90.56 286 ILE A CA 1
ATOM 2343 C C . ILE A 1 286 ? -15.494 -3.891 35.349 1.00 90.56 286 ILE A C 1
ATOM 2345 O O . ILE A 1 286 ? -15.998 -5.000 35.203 1.00 90.56 286 ILE A O 1
ATOM 2349 N N . GLY A 1 287 ? -15.840 -3.069 36.328 1.00 91.38 287 GLY A N 1
ATOM 2350 C CA . GLY A 1 287 ? -16.773 -3.432 37.384 1.00 91.38 287 GLY A CA 1
ATOM 2351 C C . GLY A 1 287 ? -17.918 -2.444 37.493 1.00 91.38 287 GLY A C 1
ATOM 2352 O O . GLY A 1 287 ? -17.780 -1.277 37.129 1.00 91.38 287 GLY A O 1
ATOM 2353 N N . PHE A 1 288 ? -19.036 -2.920 38.025 1.00 92.56 288 PHE A N 1
ATOM 2354 C CA . PHE A 1 288 ? -20.133 -2.065 38.451 1.00 92.56 288 PHE A CA 1
ATOM 2355 C C . PHE A 1 288 ? -20.746 -2.573 39.759 1.00 92.56 288 PHE A C 1
ATOM 2357 O O . PHE A 1 288 ? -20.732 -3.774 40.043 1.00 92.56 288 PHE A O 1
ATOM 2364 N N . LYS A 1 289 ? -21.293 -1.641 40.542 1.00 93.00 289 LYS A N 1
ATOM 2365 C CA . LYS A 1 289 ? -22.019 -1.894 41.790 1.00 93.00 289 LYS A CA 1
ATOM 2366 C C . LYS A 1 289 ? -23.459 -1.443 41.634 1.00 93.00 289 LYS A C 1
ATOM 2368 O O . LYS A 1 289 ? -23.713 -0.314 41.223 1.00 93.00 289 LYS A O 1
ATOM 2373 N N . THR A 1 290 ? -24.397 -2.304 41.993 1.00 92.94 290 THR A N 1
ATOM 2374 C CA . THR A 1 290 ? -25.825 -1.991 42.054 1.00 92.94 290 THR A CA 1
ATOM 2375 C C . THR A 1 290 ? -26.294 -1.968 43.497 1.00 92.94 290 THR A C 1
ATOM 2377 O O . THR A 1 290 ? -25.895 -2.831 44.279 1.00 92.94 290 THR A O 1
ATOM 2380 N N . ALA A 1 291 ? -27.208 -1.058 43.809 1.00 93.00 291 ALA A N 1
ATOM 2381 C CA . ALA A 1 291 ? -27.986 -1.068 45.034 1.00 93.00 291 ALA A CA 1
ATOM 2382 C C . ALA A 1 291 ? -29.476 -1.138 44.707 1.00 93.00 291 ALA A C 1
ATOM 2384 O O . ALA A 1 291 ? -29.967 -0.465 43.800 1.00 93.00 291 ALA A O 1
ATOM 2385 N N . LEU A 1 292 ? -30.180 -1.966 45.468 1.00 91.94 292 LEU A N 1
ATOM 2386 C CA . LEU A 1 292 ? -31.619 -2.136 45.418 1.00 91.94 292 LEU A CA 1
ATOM 2387 C C . LEU A 1 292 ? -32.191 -1.804 46.795 1.00 91.94 292 LEU A C 1
ATOM 2389 O O . LEU A 1 292 ? -31.785 -2.393 47.799 1.00 91.94 292 LEU A O 1
ATOM 2393 N N . ARG A 1 293 ? -33.141 -0.871 46.842 1.00 91.94 293 ARG A N 1
ATOM 2394 C CA . ARG A 1 293 ? -33.898 -0.513 48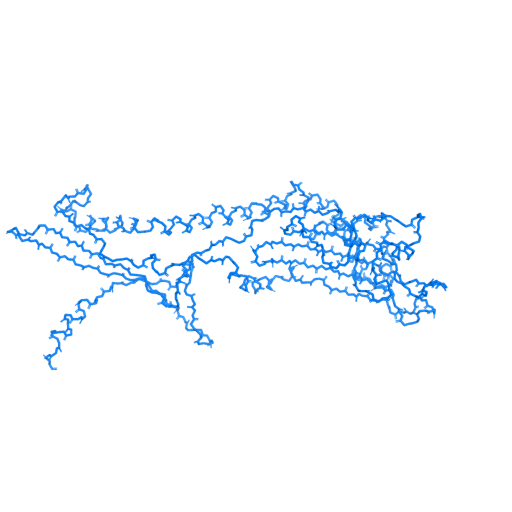.046 1.00 91.94 293 ARG A CA 1
ATOM 2395 C C . ARG A 1 293 ? -35.378 -0.733 47.788 1.00 91.94 293 ARG A C 1
ATOM 2397 O O . ARG A 1 293 ? -35.887 -0.270 46.771 1.00 91.94 293 ARG A O 1
ATOM 2404 N N . LEU A 1 294 ? -36.051 -1.437 48.692 1.00 90.19 294 LEU A N 1
ATOM 2405 C CA . LEU A 1 294 ? -37.475 -1.750 48.564 1.00 90.19 294 LEU A CA 1
ATOM 2406 C C . LEU A 1 294 ? -38.154 -1.872 49.937 1.00 90.19 294 LEU A C 1
ATOM 2408 O O . LEU A 1 294 ? -37.485 -2.197 50.924 1.00 90.19 294 LEU A O 1
ATOM 2412 N N . PRO A 1 295 ? -39.467 -1.611 50.034 1.00 87.19 295 PRO A N 1
ATOM 2413 C CA . PRO A 1 295 ? -40.211 -1.756 51.277 1.00 87.19 295 PRO A CA 1
ATOM 2414 C C . PRO A 1 295 ? -40.297 -3.226 51.693 1.00 87.19 295 PRO A C 1
ATOM 2416 O O . PRO A 1 295 ? -40.712 -4.099 50.937 1.00 87.19 295 PRO A O 1
ATOM 2419 N N . GLY A 1 296 ? -39.904 -3.491 52.928 1.00 82.50 296 GLY A N 1
ATOM 2420 C CA . GLY A 1 296 ? -39.997 -4.782 53.585 1.00 82.50 296 GLY A CA 1
ATOM 2421 C C . GLY A 1 296 ? -41.184 -4.888 54.542 1.00 82.50 296 GLY A C 1
ATOM 2422 O O . GLY A 1 296 ? -41.939 -3.933 54.760 1.00 82.50 296 GLY A O 1
ATOM 2423 N N . PRO A 1 297 ? -41.340 -6.058 55.179 1.00 80.25 297 PRO A N 1
ATOM 2424 C CA . PRO A 1 297 ? -42.379 -6.286 56.172 1.00 80.25 297 PRO A CA 1
ATOM 2425 C C . PRO A 1 297 ? -42.318 -5.257 57.309 1.00 80.25 297 PRO A C 1
ATOM 2427 O O . PRO A 1 297 ? -41.240 -4.889 57.777 1.00 80.25 297 PRO A O 1
ATOM 2430 N N . LYS A 1 298 ? -43.488 -4.826 57.799 1.00 83.06 298 LYS A N 1
ATOM 2431 C CA . LYS A 1 298 ? -43.627 -3.876 58.924 1.00 83.06 298 LYS A CA 1
ATOM 2432 C C . LYS A 1 298 ? -42.981 -2.498 58.683 1.00 83.06 298 LYS A C 1
ATOM 2434 O O . LYS A 1 298 ? -42.602 -1.832 59.641 1.00 83.06 298 LYS A O 1
ATOM 2439 N N . GLY A 1 299 ? -42.855 -2.072 57.424 1.00 79.38 299 GLY A N 1
ATOM 2440 C CA . GLY A 1 299 ? -42.321 -0.752 57.071 1.00 79.38 299 GLY A CA 1
ATOM 2441 C C . GLY A 1 299 ? -40.799 -0.630 57.189 1.00 79.38 299 GLY A C 1
ATOM 2442 O O . GLY A 1 299 ? -40.275 0.480 57.156 1.00 79.38 299 GLY A O 1
ATOM 2443 N N . GLN A 1 300 ? -40.075 -1.745 57.335 1.00 86.88 300 GLN A N 1
ATOM 2444 C CA . GLN A 1 300 ? -38.612 -1.734 57.276 1.00 86.88 300 GLN A CA 1
ATOM 2445 C C . GLN A 1 300 ? -38.148 -1.535 55.833 1.00 86.88 300 GLN A C 1
ATOM 2447 O O . GLN A 1 300 ? -38.705 -2.144 54.930 1.00 86.88 300 GLN A O 1
ATOM 2452 N N . LEU A 1 301 ? -37.114 -0.729 55.600 1.00 87.81 301 LEU A N 1
ATOM 2453 C CA . LEU A 1 301 ? -36.496 -0.628 54.278 1.00 87.81 301 LEU A CA 1
ATOM 2454 C C . LEU A 1 301 ? -35.502 -1.781 54.098 1.00 87.81 301 LEU A C 1
ATOM 2456 O O . LEU A 1 301 ? -34.541 -1.895 54.859 1.00 87.81 301 LEU A O 1
ATOM 2460 N N . LEU A 1 302 ? -35.720 -2.624 53.092 1.00 90.25 302 LEU A N 1
ATOM 2461 C CA . LEU A 1 302 ? -34.749 -3.633 52.683 1.00 90.25 302 LEU A CA 1
ATOM 2462 C C . LEU A 1 302 ? -33.738 -2.991 51.738 1.00 90.25 302 LEU A C 1
ATOM 2464 O O . LEU A 1 302 ? -34.106 -2.239 50.837 1.00 90.25 302 LEU A O 1
ATOM 2468 N N . HIS A 1 303 ? -32.463 -3.300 51.951 1.00 90.69 303 HIS A N 1
ATOM 2469 C CA . HIS A 1 303 ? -31.358 -2.831 51.128 1.00 90.69 303 HIS A CA 1
ATOM 2470 C C . HIS A 1 303 ? -30.483 -4.018 50.732 1.00 90.69 303 HIS A C 1
ATOM 2472 O O . HIS A 1 303 ? -30.092 -4.816 51.586 1.00 90.69 303 HIS A O 1
ATOM 2478 N N . SER A 1 304 ? -30.176 -4.126 49.443 1.00 89.19 304 SER A N 1
ATOM 2479 C CA . SER A 1 304 ? -29.284 -5.141 48.895 1.00 89.19 304 SER A CA 1
ATOM 2480 C C . SER A 1 304 ? -28.297 -4.500 47.933 1.00 89.19 304 SER A C 1
ATOM 2482 O O . SER A 1 304 ? -28.675 -3.668 47.111 1.00 89.19 304 SER A O 1
ATOM 2484 N N . THR A 1 305 ? -27.036 -4.899 48.036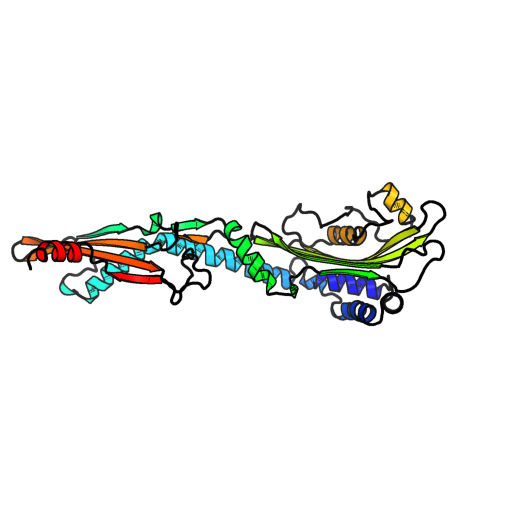 1.00 90.75 305 THR A N 1
ATOM 2485 C CA . THR A 1 305 ? -25.962 -4.509 47.126 1.00 90.75 305 THR A CA 1
ATOM 2486 C C . THR A 1 305 ? -25.485 -5.730 46.352 1.00 90.75 305 THR A C 1
ATOM 2488 O O . THR A 1 305 ? -25.470 -6.852 46.860 1.00 90.75 305 THR A O 1
ATOM 2491 N N . SER A 1 306 ? -25.089 -5.514 45.102 1.00 89.81 306 SER A N 1
ATOM 2492 C CA . SER A 1 306 ? -24.436 -6.531 44.282 1.00 89.81 306 SER A CA 1
ATOM 2493 C C . SER A 1 306 ? -23.341 -5.886 43.450 1.00 89.81 306 SER A C 1
ATOM 2495 O O . SER A 1 306 ? -23.494 -4.761 42.979 1.00 89.81 306 SER A O 1
ATOM 2497 N N . GLU A 1 307 ? -22.228 -6.588 43.290 1.00 92.75 307 GLU A N 1
ATOM 2498 C CA . GLU A 1 307 ? -21.080 -6.137 42.513 1.00 92.75 307 GLU A CA 1
ATOM 2499 C C . GLU A 1 307 ? -20.726 -7.218 41.494 1.00 92.75 307 GLU A C 1
ATOM 2501 O O . GLU A 1 307 ? -20.727 -8.415 41.799 1.00 92.75 307 GLU A O 1
ATOM 2506 N N . ALA A 1 308 ? -20.413 -6.801 40.274 1.00 91.44 308 ALA A N 1
ATOM 2507 C CA . ALA A 1 308 ? -19.972 -7.697 39.218 1.00 91.44 308 ALA A CA 1
ATOM 2508 C C . ALA A 1 308 ? -18.802 -7.079 38.464 1.00 91.44 308 ALA A C 1
ATOM 2510 O O . ALA A 1 308 ? -18.743 -5.866 38.259 1.00 91.44 308 ALA A O 1
ATOM 2511 N N . GLU A 1 309 ? -17.883 -7.934 38.026 1.00 92.50 309 GLU A N 1
ATOM 2512 C CA . GLU A 1 309 ? -16.694 -7.521 37.297 1.00 92.50 309 GLU A CA 1
ATOM 2513 C C . GLU A 1 309 ?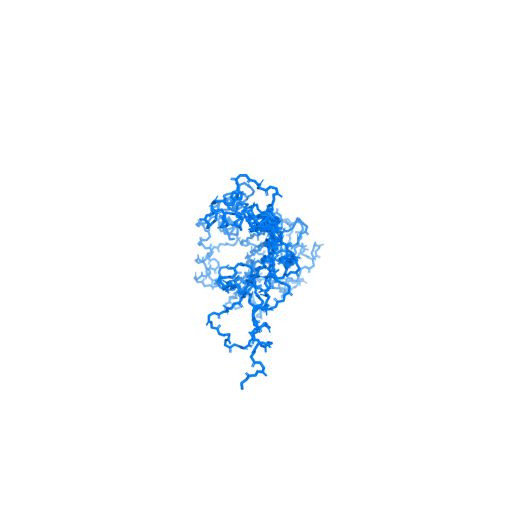 -16.463 -8.386 36.055 1.00 92.50 309 GLU A C 1
ATOM 2515 O O . GLU A 1 309 ? -16.629 -9.607 36.072 1.00 92.50 309 GLU A O 1
ATOM 2520 N N . SER A 1 310 ? -16.060 -7.728 34.971 1.00 91.19 310 SER A N 1
ATOM 2521 C CA . SER A 1 310 ? -15.538 -8.330 33.752 1.00 91.19 310 SER A CA 1
ATOM 2522 C C . SER A 1 310 ? -14.026 -8.169 33.724 1.00 91.19 310 SER A C 1
ATOM 2524 O O . SER A 1 310 ? -13.503 -7.069 33.902 1.00 91.19 310 SER A O 1
ATOM 2526 N N . TYR A 1 311 ? -13.309 -9.260 33.506 1.00 90.00 311 TYR A N 1
ATOM 2527 C CA . TYR A 1 311 ? -11.856 -9.302 33.585 1.00 90.00 311 TYR A CA 1
ATOM 2528 C C . TYR A 1 311 ? -11.294 -10.169 32.462 1.00 90.00 311 TYR A C 1
ATOM 2530 O O . TYR A 1 311 ? -11.912 -11.133 32.019 1.00 90.00 311 TYR A O 1
ATOM 2538 N N . PHE A 1 312 ? -10.111 -9.815 31.977 1.00 88.31 312 PHE A N 1
ATOM 2539 C CA . PHE A 1 312 ? -9.475 -10.518 30.867 1.00 88.31 312 PHE A CA 1
ATOM 2540 C C . PHE A 1 312 ? -8.517 -11.596 31.367 1.00 88.31 312 PHE A C 1
ATOM 2542 O O . PHE A 1 312 ? -7.602 -11.300 32.142 1.00 88.31 312 PHE A O 1
ATOM 2549 N N . VAL A 1 313 ? -8.676 -12.829 30.880 1.00 87.75 313 VAL A N 1
ATOM 2550 C CA . VAL A 1 313 ? -7.767 -13.942 31.190 1.00 87.75 313 VAL A CA 1
ATOM 2551 C C . VAL A 1 313 ? -7.540 -14.800 29.960 1.00 87.75 313 VAL A C 1
ATOM 2553 O O . VAL A 1 313 ? -8.458 -15.447 29.465 1.00 87.75 313 VAL A O 1
ATOM 2556 N N . ARG A 1 314 ? -6.288 -14.861 29.499 1.00 84.25 314 ARG A N 1
ATOM 2557 C CA . ARG A 1 314 ? -5.903 -15.771 28.415 1.00 84.25 314 ARG A CA 1
ATOM 2558 C C . ARG A 1 314 ? -6.027 -17.230 28.872 1.00 84.25 314 ARG A C 1
ATOM 2560 O O . ARG A 1 314 ? -5.643 -17.526 30.002 1.00 84.25 314 ARG A O 1
ATOM 2567 N N . PRO A 1 315 ? -6.427 -18.153 27.980 1.00 86.19 315 PRO A N 1
ATOM 2568 C CA . PRO A 1 315 ? -6.402 -19.586 28.273 1.00 86.19 315 PRO A CA 1
ATOM 2569 C C . PRO A 1 315 ? -4.990 -20.109 28.558 1.00 86.19 315 PRO A C 1
ATOM 2571 O O . PRO A 1 315 ? -4.809 -21.004 29.376 1.00 86.19 315 PRO A O 1
ATOM 2574 N N . THR A 1 316 ? -3.987 -19.544 27.881 1.00 86.12 316 THR A N 1
ATOM 2575 C CA . THR A 1 316 ? -2.579 -19.911 28.045 1.00 86.12 316 THR A CA 1
ATOM 2576 C C . THR A 1 316 ? -1.705 -18.674 28.185 1.00 86.12 316 THR A C 1
ATOM 2578 O O . THR A 1 316 ? -1.870 -17.675 27.465 1.00 86.12 316 THR A O 1
ATOM 2581 N N . GLU A 1 317 ? -0.720 -18.762 29.075 1.00 84.69 317 GLU A N 1
ATOM 2582 C CA . GLU A 1 317 ? 0.328 -17.754 29.184 1.00 84.69 317 GLU A CA 1
ATOM 2583 C C . GLU A 1 317 ? 1.101 -17.621 27.870 1.00 84.69 317 GLU A C 1
ATOM 2585 O O . GLU A 1 317 ? 1.174 -18.538 27.045 1.00 84.69 317 GLU A O 1
ATOM 2590 N N . ARG A 1 318 ? 1.656 -16.433 27.643 1.00 82.38 318 ARG A N 1
ATOM 2591 C CA . ARG A 1 318 ? 2.501 -16.196 26.478 1.00 82.38 318 ARG A CA 1
ATOM 2592 C C . ARG A 1 318 ? 3.845 -16.886 26.677 1.00 82.38 318 ARG A C 1
ATOM 2594 O O . ARG A 1 318 ? 4.426 -16.817 27.756 1.00 82.38 318 ARG A O 1
ATOM 2601 N N . SER A 1 319 ? 4.382 -17.469 25.609 1.00 87.81 319 SER A N 1
ATOM 2602 C CA . SER A 1 319 ? 5.716 -18.083 25.617 1.00 87.81 319 SER A CA 1
ATOM 2603 C C . SER A 1 319 ? 6.832 -17.091 25.971 1.00 87.81 319 SER A C 1
ATOM 2605 O O . SER A 1 319 ? 7.856 -17.490 26.517 1.00 87.81 319 SER A O 1
ATOM 2607 N N . ASP A 1 320 ? 6.623 -15.798 25.705 1.00 88.00 320 ASP A N 1
ATOM 2608 C CA . ASP A 1 320 ? 7.556 -14.714 26.026 1.00 88.00 320 ASP A CA 1
ATOM 2609 C C . ASP A 1 320 ? 7.371 -14.109 27.431 1.00 88.00 320 ASP A C 1
ATOM 2611 O O . ASP A 1 320 ? 8.074 -13.158 27.772 1.00 88.00 320 ASP A O 1
ATOM 2615 N N . LYS A 1 321 ? 6.436 -14.636 28.239 1.00 85.00 321 LYS A N 1
ATOM 2616 C CA . LYS A 1 321 ? 6.088 -14.165 29.595 1.00 85.00 321 LYS A CA 1
ATOM 2617 C C . LYS A 1 321 ? 5.683 -12.686 29.698 1.00 85.00 321 LYS A C 1
ATOM 2619 O O . LYS A 1 321 ? 5.611 -12.152 30.803 1.00 85.00 321 LYS A O 1
ATOM 2624 N N . LYS A 1 322 ? 5.416 -12.003 28.580 1.00 81.38 322 LYS A N 1
ATOM 2625 C CA . LYS A 1 322 ? 4.931 -10.616 28.606 1.00 81.38 322 LYS A CA 1
ATOM 2626 C C . LYS A 1 322 ? 3.445 -10.570 28.941 1.00 81.38 322 LYS A C 1
ATOM 2628 O O . LYS A 1 322 ? 2.714 -11.527 28.698 1.00 81.38 322 LYS A O 1
ATOM 2633 N N . GLU A 1 323 ? 2.993 -9.436 29.461 1.00 77.19 323 GLU A N 1
ATOM 2634 C CA . GLU A 1 323 ? 1.565 -9.164 29.614 1.00 77.19 323 GLU A CA 1
ATOM 2635 C C . GLU A 1 323 ? 0.981 -8.645 28.296 1.00 77.19 323 GLU A C 1
ATOM 2637 O O . GLU A 1 323 ? 1.624 -7.892 27.562 1.00 77.19 323 GLU A O 1
ATOM 2642 N N . GLU A 1 324 ? -0.239 -9.073 27.978 1.00 74.50 324 GLU A N 1
ATOM 2643 C CA . GLU A 1 324 ? -0.976 -8.591 26.814 1.00 74.50 324 GLU A CA 1
ATOM 2644 C C . GLU A 1 324 ? -1.881 -7.435 27.239 1.00 74.50 324 GLU A C 1
ATOM 2646 O O . GLU A 1 324 ? -2.562 -7.520 28.260 1.00 74.50 324 GLU A O 1
ATOM 2651 N N . LEU A 1 325 ? -1.886 -6.354 26.459 1.00 70.38 325 LEU A N 1
ATOM 2652 C CA . LEU A 1 325 ? -2.913 -5.325 26.581 1.00 70.38 325 LEU A CA 1
ATOM 2653 C C . LEU A 1 325 ? -4.232 -5.920 26.089 1.00 70.38 325 LEU A C 1
ATOM 2655 O O . LEU A 1 325 ? -4.337 -6.365 24.946 1.00 70.38 325 LEU A O 1
ATOM 2659 N N . ASN A 1 326 ? -5.221 -5.958 26.972 1.00 77.75 326 ASN A N 1
ATOM 2660 C CA . ASN A 1 326 ? -6.533 -6.500 26.664 1.00 77.75 326 ASN A CA 1
ATOM 2661 C C . ASN A 1 326 ? -7.229 -5.526 25.706 1.00 77.75 326 ASN A C 1
ATOM 2663 O O . ASN A 1 326 ? -7.417 -4.374 26.072 1.00 77.75 326 ASN A O 1
ATOM 2667 N N . ASN A 1 327 ? -7.664 -5.964 24.526 1.00 77.44 327 ASN A N 1
ATOM 2668 C CA . ASN A 1 327 ? -8.616 -5.177 23.741 1.00 77.44 327 ASN A CA 1
ATOM 2669 C C . ASN A 1 327 ? -10.032 -5.754 23.904 1.00 77.44 327 ASN A C 1
ATOM 2671 O O . ASN A 1 327 ? -10.208 -6.912 24.293 1.00 77.44 327 ASN A O 1
ATOM 2675 N N . LEU A 1 328 ? -11.057 -4.956 23.605 1.00 79.06 328 LEU A N 1
ATOM 2676 C CA . LEU A 1 328 ? -12.457 -5.383 23.727 1.00 79.06 328 LEU A CA 1
ATOM 2677 C C . LEU A 1 328 ? -12.901 -6.413 22.674 1.00 79.06 328 LEU A C 1
ATOM 2679 O O . LEU A 1 328 ? -13.920 -7.068 22.852 1.00 79.06 328 LEU A O 1
ATOM 2683 N N . PHE A 1 329 ? -12.141 -6.580 21.595 1.00 76.00 329 PHE A N 1
ATOM 2684 C CA . PHE A 1 329 ? -12.389 -7.558 20.532 1.00 76.00 329 PHE A CA 1
ATOM 2685 C C . PHE A 1 329 ? -11.764 -8.932 20.808 1.00 76.00 329 PHE A C 1
ATOM 2687 O O . PHE A 1 329 ? -12.013 -9.884 20.070 1.00 76.00 329 PHE A O 1
ATOM 2694 N N . HIS A 1 330 ? -10.931 -9.063 21.840 1.00 81.12 330 HIS A N 1
ATOM 2695 C CA . HIS A 1 330 ? -10.337 -10.340 22.196 1.00 81.12 330 HIS A CA 1
ATOM 2696 C C . HIS A 1 330 ? -11.377 -11.231 22.894 1.00 81.12 330 HIS A C 1
ATOM 2698 O O . HIS A 1 330 ? -12.060 -10.774 23.808 1.00 81.12 330 HIS A O 1
ATOM 2704 N N . PRO A 1 331 ? -11.463 -12.529 22.561 1.00 83.19 331 PRO A N 1
ATOM 2705 C CA . PRO A 1 331 ? -12.521 -13.411 23.062 1.00 83.19 331 PRO A CA 1
ATOM 2706 C C . PRO A 1 331 ? -12.286 -13.922 24.497 1.00 83.19 331 PRO A C 1
ATOM 2708 O O . PRO A 1 331 ? -12.889 -14.906 24.909 1.00 83.19 331 PRO A O 1
ATOM 2711 N N . PHE A 1 332 ? -11.382 -13.303 25.262 1.00 88.06 332 PHE A N 1
ATOM 2712 C CA . PHE A 1 332 ? -10.909 -13.819 26.555 1.00 88.06 332 PHE A CA 1
ATOM 2713 C C . PHE A 1 332 ? -11.421 -13.024 27.765 1.00 88.06 332 PHE A C 1
ATOM 2715 O O . PHE A 1 332 ? -10.856 -13.102 28.858 1.00 88.06 332 PHE A O 1
ATOM 2722 N N . TRP A 1 333 ? -12.483 -12.245 27.569 1.00 89.69 333 TRP A N 1
ATOM 2723 C CA . TRP A 1 333 ? -13.201 -11.590 28.655 1.00 89.69 333 TRP A CA 1
ATOM 2724 C C . TRP A 1 333 ? -14.068 -12.602 29.403 1.00 89.69 333 TRP A C 1
ATOM 2726 O O . TRP A 1 333 ? -14.842 -13.343 28.805 1.00 89.69 333 TRP A O 1
ATOM 2736 N N . GLN A 1 334 ? -13.911 -12.625 30.719 1.00 91.25 334 GLN A N 1
ATOM 2737 C CA . GLN A 1 334 ? -14.681 -13.426 31.662 1.00 91.25 334 GLN A CA 1
ATOM 2738 C C . GLN A 1 334 ? -15.481 -12.493 32.565 1.00 91.25 334 GLN A C 1
ATOM 2740 O O . GLN A 1 334 ? -15.104 -11.335 32.742 1.00 91.25 334 GLN A O 1
ATOM 2745 N N . ALA A 1 335 ? -16.549 -13.001 33.171 1.00 91.69 335 ALA A N 1
ATOM 2746 C CA . ALA A 1 335 ? -17.346 -12.264 34.143 1.00 91.69 335 ALA A CA 1
ATOM 2747 C C . ALA A 1 335 ? -17.470 -13.058 35.444 1.00 91.69 335 ALA A C 1
ATOM 2749 O O . ALA A 1 335 ? -17.540 -14.288 35.427 1.00 91.69 335 ALA A O 1
ATOM 2750 N N . ARG A 1 336 ? -17.504 -12.359 36.579 1.00 91.81 336 ARG A N 1
ATOM 2751 C CA . ARG A 1 336 ? -17.809 -12.959 37.881 1.00 91.81 336 ARG A CA 1
ATOM 2752 C C . ARG A 1 336 ? -18.525 -11.973 38.792 1.00 91.81 336 ARG A C 1
ATOM 2754 O O . ARG A 1 336 ? -18.385 -10.760 38.646 1.00 91.81 336 ARG A O 1
ATOM 2761 N N . LEU A 1 337 ? -19.246 -12.513 39.768 1.00 90.44 337 LEU A N 1
ATOM 2762 C CA . LEU A 1 337 ? -19.732 -11.730 40.897 1.00 90.44 337 LEU A CA 1
ATOM 2763 C C . LEU A 1 337 ? -18.559 -11.376 41.811 1.00 90.44 337 LEU A C 1
ATOM 2765 O O . LEU A 1 337 ? -17.721 -12.223 42.143 1.00 90.44 337 LEU A O 1
ATOM 2769 N N . GLN A 1 338 ? -18.510 -10.116 42.218 1.00 83.31 338 GLN A N 1
ATOM 2770 C CA . GLN A 1 338 ? -17.538 -9.626 43.172 1.00 83.31 338 GLN A CA 1
ATOM 2771 C C . GLN A 1 338 ? -18.158 -9.689 44.569 1.00 83.31 338 GLN A C 1
ATOM 2773 O O . GLN A 1 338 ? -19.144 -9.038 44.888 1.00 83.31 338 GLN A O 1
ATOM 2778 N N . HIS A 1 339 ? -17.573 -10.526 45.420 1.00 70.69 339 HIS A N 1
ATOM 2779 C CA . HIS A 1 339 ? -18.048 -10.770 46.783 1.00 70.69 339 HIS A CA 1
ATOM 2780 C C . HIS A 1 339 ? -17.173 -10.046 47.816 1.00 70.69 339 HIS A C 1
ATOM 2782 O O . HIS A 1 339 ? -16.809 -10.630 48.836 1.00 70.69 339 HIS A O 1
ATOM 2788 N N . SER A 1 340 ? -16.761 -8.811 47.523 1.00 66.25 340 SER A N 1
ATOM 2789 C CA . SER A 1 340 ? -15.842 -8.014 48.352 1.00 66.25 340 SER A CA 1
ATOM 2790 C C . SER A 1 340 ? -16.361 -7.872 49.795 1.00 66.25 340 SER A C 1
ATOM 2792 O O . SER A 1 340 ? -15.670 -8.260 50.739 1.00 66.25 340 SER A O 1
ATOM 2794 N N . GLU A 1 341 ? -17.618 -7.453 49.962 1.00 63.09 341 GLU A N 1
ATOM 2795 C CA . GLU A 1 341 ? -18.279 -7.290 51.266 1.00 63.09 341 GLU A CA 1
ATOM 2796 C C . GLU A 1 341 ? -18.525 -8.625 51.990 1.00 63.09 341 GLU A C 1
ATOM 2798 O O . GLU A 1 341 ? -18.331 -8.719 53.201 1.00 63.09 341 GLU A O 1
ATOM 2803 N N . TRP A 1 342 ? -18.900 -9.690 51.271 1.00 58.84 342 TRP A N 1
ATOM 2804 C CA . TRP A 1 342 ? -19.088 -11.023 51.864 1.00 58.84 342 TRP A CA 1
ATOM 2805 C C . TRP A 1 342 ? -17.767 -11.622 52.357 1.00 58.84 342 TRP A C 1
ATOM 2807 O O . TRP A 1 342 ? -17.720 -12.182 53.449 1.00 58.84 342 TRP A O 1
ATOM 2817 N N . ARG A 1 343 ? -16.674 -11.465 51.600 1.00 57.03 343 ARG A N 1
ATOM 2818 C CA . ARG A 1 343 ? -15.337 -11.914 52.018 1.00 57.03 343 ARG A CA 1
ATOM 2819 C C . ARG A 1 343 ? -14.834 -11.140 53.232 1.00 57.03 343 ARG A C 1
ATOM 2821 O O . ARG A 1 343 ? -14.309 -11.764 54.147 1.00 57.03 343 ARG A O 1
ATOM 2828 N N . GLN A 1 344 ? -15.033 -9.822 53.274 1.00 62.06 344 GLN A N 1
ATOM 2829 C CA . GLN A 1 344 ? -14.698 -9.011 54.449 1.00 62.06 344 GLN A CA 1
ATOM 2830 C C . GLN A 1 344 ? -15.560 -9.377 55.662 1.00 62.06 344 GLN A C 1
ATOM 2832 O O . GLN A 1 344 ? -15.025 -9.519 56.759 1.00 62.06 344 GLN A O 1
ATOM 2837 N N . ARG A 1 345 ? -16.867 -9.615 55.478 1.00 58.84 345 ARG A N 1
ATOM 2838 C CA . ARG A 1 345 ? -17.745 -10.102 56.553 1.00 58.84 345 ARG A CA 1
ATOM 2839 C C . ARG A 1 345 ? -17.316 -11.475 57.060 1.00 58.84 345 ARG A C 1
ATOM 2841 O O . ARG A 1 345 ? -17.180 -11.639 58.265 1.00 58.84 345 ARG A O 1
ATOM 2848 N N . LEU A 1 346 ? -17.027 -12.430 56.180 1.00 58.06 346 LEU A N 1
ATOM 2849 C CA . LEU A 1 346 ? -16.495 -13.737 56.573 1.00 58.06 346 LEU A CA 1
ATOM 2850 C C . LEU A 1 346 ? -15.143 -13.635 57.285 1.00 58.06 346 LEU A C 1
ATOM 2852 O O . LEU A 1 346 ? -14.928 -14.358 58.245 1.00 58.06 346 LEU A O 1
ATOM 2856 N N . GLN A 1 347 ? -14.249 -12.736 56.870 1.00 62.41 347 GLN A N 1
ATOM 2857 C CA . GLN A 1 347 ? -12.986 -12.493 57.578 1.00 62.41 347 GLN A CA 1
ATOM 2858 C C . GLN A 1 347 ? -13.212 -11.850 58.952 1.00 62.41 347 GLN A C 1
ATOM 2860 O O . GLN A 1 347 ? -12.553 -12.232 59.913 1.00 62.41 347 GLN A O 1
ATOM 2865 N N . SER A 1 348 ? -14.181 -10.937 59.076 1.00 60.84 348 SER A N 1
ATOM 2866 C CA . SER A 1 348 ? -14.566 -10.353 60.368 1.00 60.84 348 SER A CA 1
ATOM 2867 C C . SER A 1 348 ? -15.271 -11.351 61.297 1.00 60.84 348 SER A C 1
ATOM 2869 O O . SER A 1 348 ? -15.175 -11.225 62.512 1.00 60.84 348 SER A O 1
ATOM 2871 N N . LEU A 1 349 ? -15.938 -12.365 60.733 1.00 61.44 349 LEU A N 1
ATOM 2872 C CA . LEU A 1 349 ? -16.595 -13.453 61.465 1.00 61.44 349 LEU A CA 1
ATOM 2873 C C . LEU A 1 349 ? -15.665 -14.657 61.714 1.00 61.44 349 LEU A C 1
ATOM 2875 O O . LEU A 1 349 ? -15.936 -15.459 62.600 1.00 61.44 349 LEU A O 1
ATOM 2879 N N . GLY A 1 350 ? -14.579 -14.786 60.948 1.00 50.97 350 GLY A N 1
ATOM 2880 C CA . GLY A 1 350 ? -13.629 -15.904 60.966 1.00 50.97 350 GLY A CA 1
ATOM 2881 C C . GLY A 1 350 ? -12.312 -15.619 61.692 1.00 50.97 350 GLY A C 1
ATOM 2882 O O . GLY A 1 350 ? -11.394 -16.425 61.610 1.00 50.97 350 GLY A O 1
ATOM 2883 N N . GLY A 1 351 ? -12.206 -14.498 62.413 1.00 45.72 351 GLY A N 1
ATOM 2884 C CA . GLY A 1 351 ? -11.084 -14.188 63.312 1.00 45.72 351 GLY A CA 1
ATOM 2885 C C . GLY A 1 351 ? -11.144 -14.893 64.675 1.00 45.72 351 GLY A C 1
ATOM 2886 O O . GLY A 1 351 ? -10.469 -14.465 65.607 1.00 45.72 351 GLY A O 1
ATOM 2887 N N . ALA A 1 352 ? -11.969 -15.931 64.814 1.00 40.00 352 ALA A N 1
ATOM 2888 C CA . ALA A 1 352 ? -12.073 -16.743 66.019 1.00 40.00 352 ALA A CA 1
ATOM 2889 C C . ALA A 1 352 ? -12.361 -18.202 65.650 1.00 40.00 352 ALA A C 1
ATOM 2891 O O . ALA A 1 352 ? -13.496 -18.646 65.781 1.00 40.00 352 ALA A O 1
ATOM 2892 N N . PHE A 1 353 ? -11.339 -18.917 65.178 1.00 38.69 353 PHE A N 1
ATOM 2893 C CA . PHE A 1 353 ? -11.125 -20.336 65.476 1.00 38.69 353 PHE A CA 1
ATOM 2894 C C . PHE A 1 353 ? -9.628 -20.623 65.495 1.00 38.69 353 PHE A C 1
ATOM 2896 O O . PHE A 1 353 ? -8.960 -20.309 64.482 1.00 38.69 353 PHE A O 1
#

Secondary structure (DSSP, 8-state):
-HHHHHHHHHHHHTTSS-HHHHHHHH-HHHHHHHHHGGGGTTTHHHHSTTSHHHHHHHHHHHHIIIIIHHHHHHHHHHHHHHHHHHHHHHHHHH-GGG-TTTT-TT-EEEEEEE-TTTSEEEE-GGGGHHHHHHHHTT-GGGS-EEEEEE-SS-S-TT-TT---EEEEEEEEEE-TTS-EEEEEEEEEEEEEEETTTEEEEEEEEEEEEEE-SSTT---SS---SS--S--SSS-HHHHHHHH----TTT--S-HHHHHHHHHT--------PPPEEEESSTT-EEEEEEEEEEE-GGGPEEEEEEEEEEEE--SS--TT-PPPPPBTTSTTEEEEEE-HHHHHHHHHHSS--

Foldseek 3Di:
DLQQLQQLLVCCVVPLPDLVVQCVFFNDVRSVVSVVSVVSHVSSQLVFVVHVVLVVQVVVLCCQCVPAQVVQVCCLPCVVVVVVVVVLVVCCVVCVVVCPVVPDPQKDKDWPDWCSVVFKDWDQQLVCQVVVVVVQVVPPVQDWDWDKTFGDAQPDPQCRVDTWIWTWGWHWDQDSLQFIWIKIWIWTWDWDADPPPGTFTDTRTSGIAIEDSDPPDADPDAEDQDDDPDQPPHDPVVCCVVPHPDDRHDDRDRHHRSNVNNNVYHYRHHSGHDIHMFTPDFFDKTKIKMKMWHQDPPRDIDIDMWMKIKTFDDPDADPVNDTDRDGPPDPRIDMDTDCPVVVVVCVVVVPPD

pLDDT: mean 89.14, std 9.16, range [38.69, 98.56]